Protein AF-A0A950L9K7-F1 (afdb_monomer_lite)

Sequence (242 aa):
MPHQLDWADLKYASELLKIDSVCTSFHLPIMIFDIIRQQVEILRRPLAAVVLSTVPRRYSPSLLLLHWHGFGAEERHRPPSAIGVARSVAPLPSSALQLNRRWGTLEEIDHEMLEAAWQLGAWDLVREEHRACSVIGASAQDALACRQAFGDNPFAPDDEGHLVAEAPERGELRDAAARVGYVRWAFRPVAASLWQEAGMDDSLLPDGRRLPPCPVAPRSTVGTQVSCSRYQLGRIDRVVLL

Radius of gyration: 19.95 Å; chains: 1; bounding box: 55×60×49 Å

Secondary structure (DSSP, 8-state):
-------HHHHHHHHTT-------S--PPPPHHHHHHHHHHHH---EEEEEEEE-SSTT--EEEEEEE-SEEE--TT--S--TTPPP-EEEPPEEEEEE----SSHHHHHHHHHHHHHHTT-SEEEEEEE--SSSTT--HHHHHHHHHHTT--SS-TT--TTEEEE-TTHHHHHHHHHHH-EEEEEE--STTBSGGGS---TT--TTS--PSSPSSPPPPP--SS-EEEEEE-----S----

pLDDT: mean 79.02, std 19.96, range [27.5, 97.94]

Structure (mmCIF, N/CA/C/O backbone):
data_AF-A0A950L9K7-F1
#
_entry.id   AF-A0A950L9K7-F1
#
loop_
_atom_site.group_PDB
_atom_site.id
_atom_site.type_symbol
_atom_site.label_atom_id
_atom_site.label_alt_id
_atom_site.label_comp_id
_atom_site.label_asym_id
_atom_site.label_entity_id
_atom_site.label_seq_id
_atom_site.pdbx_PDB_ins_code
_atom_site.Cartn_x
_atom_site.Cartn_y
_atom_site.Cartn_z
_atom_site.occupancy
_atom_site.B_iso_or_equiv
_atom_site.aut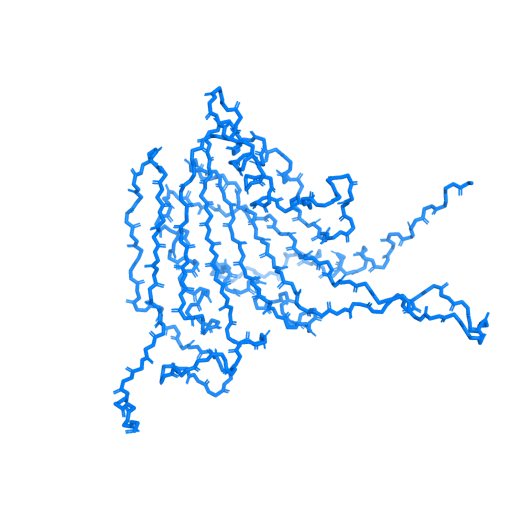h_seq_id
_atom_site.auth_comp_id
_atom_site.auth_asym_id
_atom_site.auth_atom_id
_atom_site.pdbx_PDB_model_num
ATOM 1 N N . MET A 1 1 ? 19.078 32.435 13.101 1.00 27.50 1 MET A N 1
ATOM 2 C CA . MET A 1 1 ? 17.864 32.985 12.462 1.00 27.50 1 MET A CA 1
ATOM 3 C C . MET A 1 1 ? 17.288 31.902 11.568 1.00 27.50 1 MET A C 1
ATOM 5 O O . MET A 1 1 ? 18.047 31.423 10.733 1.00 27.50 1 MET A O 1
ATOM 9 N N . PRO A 1 2 ? 16.042 31.444 11.762 1.00 34.06 2 PRO A N 1
ATOM 10 C CA . PRO A 1 2 ? 15.467 30.427 10.898 1.00 34.06 2 PRO A CA 1
ATOM 11 C C . PRO A 1 2 ? 14.884 31.131 9.670 1.00 34.06 2 PRO A C 1
ATOM 13 O O . PRO A 1 2 ? 13.918 31.879 9.786 1.00 34.06 2 PRO A O 1
ATOM 16 N N . HIS A 1 3 ? 15.510 30.951 8.509 1.00 30.64 3 HIS A N 1
ATOM 17 C CA . HIS A 1 3 ? 14.957 31.430 7.248 1.00 30.64 3 HIS A CA 1
ATOM 18 C C . HIS A 1 3 ? 14.236 30.284 6.542 1.00 30.64 3 HIS A C 1
ATOM 20 O O . HIS A 1 3 ? 14.834 29.276 6.179 1.00 30.64 3 HIS A O 1
ATOM 26 N N . GLN A 1 4 ? 12.923 30.490 6.436 1.00 35.44 4 GLN A N 1
ATOM 27 C CA . GLN A 1 4 ? 11.941 29.837 5.579 1.00 35.44 4 GLN A CA 1
ATOM 28 C C . GLN A 1 4 ? 12.522 29.297 4.267 1.00 35.44 4 GLN A C 1
ATOM 30 O O . GLN A 1 4 ? 13.074 30.050 3.466 1.00 35.44 4 GLN A O 1
ATOM 35 N N . LEU A 1 5 ? 12.292 28.004 4.034 1.00 36.94 5 LEU A N 1
ATOM 36 C CA . LEU A 1 5 ? 12.199 27.423 2.697 1.00 36.94 5 LEU A CA 1
ATOM 37 C C . LEU A 1 5 ? 11.162 28.219 1.892 1.00 36.94 5 LEU A C 1
ATOM 39 O O . LEU A 1 5 ? 10.061 28.465 2.389 1.00 36.94 5 LEU A O 1
ATOM 43 N N . ASP A 1 6 ? 11.510 28.635 0.678 1.00 37.88 6 ASP A N 1
ATOM 44 C CA . ASP A 1 6 ? 10.560 29.255 -0.243 1.00 37.88 6 ASP A CA 1
ATOM 45 C C . ASP A 1 6 ? 9.693 28.164 -0.892 1.00 37.88 6 ASP A C 1
ATOM 47 O O . ASP A 1 6 ? 10.159 27.319 -1.657 1.00 37.88 6 ASP A O 1
ATOM 51 N N . TRP A 1 7 ? 8.415 28.174 -0.518 1.00 39.53 7 TRP A N 1
ATOM 52 C CA . TRP A 1 7 ? 7.362 27.233 -0.896 1.00 39.53 7 TRP A CA 1
ATOM 53 C C . TRP A 1 7 ? 6.789 27.477 -2.309 1.00 39.53 7 TRP A C 1
ATOM 55 O O . TRP A 1 7 ? 5.852 26.783 -2.711 1.00 39.53 7 TRP A O 1
ATOM 65 N N . ALA A 1 8 ? 7.287 28.470 -3.056 1.00 36.22 8 ALA A N 1
ATOM 66 C CA . ALA A 1 8 ? 6.677 28.930 -4.307 1.00 36.22 8 ALA A CA 1
ATOM 67 C C . ALA A 1 8 ? 6.781 27.934 -5.483 1.00 36.22 8 ALA A C 1
ATOM 69 O O . ALA A 1 8 ? 5.821 27.794 -6.239 1.00 36.22 8 ALA A O 1
ATOM 70 N N . ASP A 1 9 ? 7.870 27.168 -5.603 1.00 38.81 9 ASP A N 1
ATOM 71 C CA . ASP A 1 9 ? 8.068 26.270 -6.758 1.00 38.81 9 ASP A CA 1
ATOM 72 C C . ASP A 1 9 ? 7.329 24.924 -6.632 1.00 38.81 9 ASP A C 1
ATOM 74 O O . ASP A 1 9 ? 6.895 24.349 -7.632 1.00 38.81 9 ASP A O 1
ATOM 78 N N . LEU A 1 10 ? 7.102 24.435 -5.406 1.00 42.19 10 LEU A N 1
ATOM 79 C CA . LEU A 1 10 ? 6.212 23.288 -5.157 1.00 42.19 10 LEU A CA 1
ATOM 80 C C . LEU A 1 10 ? 4.735 23.702 -5.192 1.00 42.19 10 LEU A C 1
ATOM 82 O O . LEU A 1 10 ? 3.890 22.914 -5.617 1.00 42.19 10 LEU A O 1
ATOM 86 N N . LYS A 1 11 ? 4.426 24.962 -4.852 1.00 37.38 11 LYS A N 1
ATOM 87 C CA . LYS A 1 11 ? 3.118 25.557 -5.154 1.00 37.38 11 LYS A CA 1
ATOM 88 C C . LYS A 1 11 ? 2.858 25.647 -6.656 1.00 37.38 11 LYS A C 1
ATOM 90 O O . LYS A 1 11 ? 1.728 25.413 -7.047 1.00 37.38 11 LYS A O 1
ATOM 95 N N . TYR A 1 12 ? 3.866 25.882 -7.497 1.00 34.50 12 TYR A N 1
ATOM 96 C CA . TYR A 1 12 ? 3.690 25.910 -8.957 1.00 34.50 12 TYR A CA 1
ATOM 97 C C . TYR A 1 12 ? 3.363 24.531 -9.560 1.00 34.50 12 TYR A C 1
ATOM 99 O O . TYR A 1 12 ? 2.547 24.432 -10.476 1.00 34.50 12 TYR A O 1
ATOM 107 N N . ALA A 1 13 ? 3.927 23.449 -9.011 1.00 38.81 13 ALA A N 1
ATOM 108 C CA . ALA A 1 13 ? 3.516 22.086 -9.364 1.00 38.81 13 ALA A CA 1
ATOM 109 C C . ALA A 1 13 ? 2.098 21.758 -8.845 1.00 38.81 13 ALA A C 1
ATOM 111 O O . ALA A 1 13 ? 1.324 21.099 -9.536 1.00 38.81 13 ALA A O 1
ATOM 112 N N . SER A 1 14 ? 1.734 22.290 -7.673 1.00 36.66 14 SER A N 1
ATOM 113 C CA . SER A 1 14 ? 0.387 22.208 -7.088 1.00 36.66 14 SER A CA 1
ATOM 114 C C . SER A 1 14 ? -0.661 23.078 -7.812 1.00 36.66 14 SER A C 1
ATOM 116 O O . SER A 1 14 ? -1.837 22.718 -7.826 1.00 36.66 14 SER A O 1
ATOM 118 N N . GLU A 1 15 ? -0.279 24.197 -8.432 1.00 32.31 15 GLU A N 1
ATOM 119 C CA . GLU A 1 15 ? -1.184 25.068 -9.197 1.00 32.31 15 GLU A CA 1
ATOM 120 C C . GLU A 1 15 ? -1.498 24.503 -10.585 1.00 32.31 15 GLU A C 1
ATOM 122 O O . GLU A 1 15 ? -2.615 24.674 -11.070 1.00 32.31 15 GLU A O 1
ATOM 127 N N . LEU A 1 16 ? -0.593 23.721 -11.181 1.00 37.22 16 LEU A N 1
ATOM 128 C CA . LEU A 1 16 ? -0.896 22.937 -12.387 1.00 37.22 16 LEU A CA 1
ATOM 129 C C . LEU A 1 16 ? -1.838 21.748 -12.115 1.00 37.22 16 LEU A C 1
ATOM 131 O O . LEU A 1 16 ? -2.437 21.219 -13.050 1.00 37.22 16 LEU A O 1
ATOM 135 N N . LEU A 1 17 ? -2.023 21.372 -10.845 1.00 43.41 17 LEU A N 1
ATOM 136 C CA . LEU A 1 17 ? -3.007 20.384 -10.386 1.00 43.41 17 LEU A CA 1
ATOM 137 C C . LEU A 1 17 ? -4.357 21.016 -9.980 1.00 43.41 17 LEU A C 1
ATOM 139 O O . LEU A 1 17 ? -5.287 20.291 -9.642 1.00 43.41 17 LEU A O 1
ATOM 143 N N . LYS A 1 18 ? -4.497 22.352 -10.057 1.00 33.78 18 LYS A N 1
ATOM 144 C CA . LYS A 1 18 ? -5.741 23.107 -9.782 1.00 33.78 18 LYS A CA 1
ATOM 145 C C . LYS A 1 18 ? -6.561 23.459 -11.030 1.00 33.78 18 LYS A C 1
ATOM 147 O O . LYS A 1 18 ? -7.414 24.346 -10.975 1.00 33.78 18 LYS A O 1
ATOM 152 N N . ILE A 1 19 ? -6.348 22.781 -12.157 1.00 36.75 19 ILE A N 1
ATOM 153 C CA . ILE A 1 19 ? -7.261 22.904 -13.303 1.00 36.75 19 ILE A CA 1
ATOM 154 C C . ILE A 1 19 ? -8.455 21.978 -13.063 1.00 36.75 19 ILE A C 1
ATOM 156 O O . ILE A 1 19 ? -8.533 20.861 -13.570 1.00 36.75 19 ILE A O 1
ATOM 160 N N . ASP A 1 20 ? -9.382 22.472 -12.251 1.00 41.03 20 ASP A N 1
ATOM 161 C CA . ASP A 1 20 ? -10.737 21.955 -12.158 1.00 41.03 20 ASP A CA 1
ATOM 162 C C . ASP A 1 20 ? -11.537 22.313 -13.423 1.00 41.03 20 ASP A C 1
ATOM 164 O O . ASP A 1 20 ? -11.501 23.433 -13.931 1.00 41.03 20 ASP A O 1
ATOM 168 N N . SER A 1 21 ? -12.389 21.371 -13.826 1.00 41.03 21 S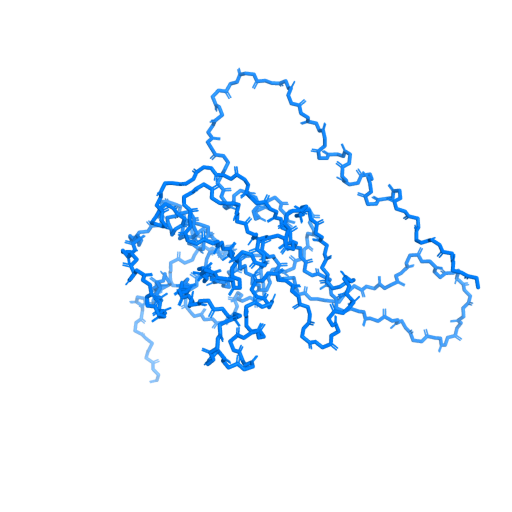ER A N 1
ATOM 169 C CA . SER A 1 21 ? -13.772 21.681 -14.195 1.00 41.03 21 SER A CA 1
ATOM 170 C C . SER A 1 21 ? -14.024 22.549 -15.441 1.00 41.03 21 SER A C 1
ATOM 172 O O . SER A 1 21 ? -14.659 23.593 -15.335 1.00 41.03 21 SER A O 1
ATOM 174 N N . VAL A 1 22 ? -13.728 22.038 -16.642 1.00 36.41 22 VAL A N 1
ATOM 175 C CA . VAL A 1 22 ? -14.627 22.199 -17.809 1.00 36.41 22 VAL A CA 1
ATOM 176 C C . VAL A 1 22 ? -14.478 20.985 -18.731 1.00 36.41 22 VAL A C 1
ATOM 178 O O . VAL A 1 22 ? -13.579 20.948 -19.560 1.00 36.41 22 VAL A O 1
ATOM 181 N N . CYS A 1 23 ? -15.339 19.978 -18.568 1.00 28.23 23 CYS A N 1
ATOM 182 C CA . CYS A 1 23 ? -15.902 19.170 -19.660 1.00 28.23 23 CYS A CA 1
ATOM 183 C C . CYS A 1 23 ? -16.802 18.083 -19.070 1.00 28.23 23 CYS A C 1
ATOM 185 O O . CYS A 1 23 ? -16.355 17.057 -18.559 1.00 28.23 23 CYS A O 1
ATOM 187 N N . THR A 1 24 ? -18.105 18.324 -19.145 1.00 40.97 24 THR A N 1
ATOM 188 C CA . THR A 1 24 ? -19.148 17.340 -18.880 1.00 40.97 24 THR A CA 1
ATOM 189 C C . THR A 1 24 ? -19.087 16.277 -19.978 1.00 40.97 24 THR A C 1
ATOM 191 O O . THR A 1 24 ? -19.632 16.446 -21.064 1.00 40.97 24 THR A O 1
ATOM 194 N N . SER A 1 25 ? -18.368 15.188 -19.735 1.00 34.94 25 SER A N 1
ATOM 195 C CA . SER A 1 25 ? -18.414 13.977 -20.556 1.00 34.94 25 SER A CA 1
ATOM 196 C C . SER A 1 25 ? -18.035 12.800 -19.672 1.00 34.94 25 SER A C 1
ATOM 198 O O . SER A 1 25 ? -16.921 12.762 -19.167 1.00 34.94 25 SER A O 1
ATOM 200 N N . PHE A 1 26 ? -19.011 11.919 -19.421 1.00 37.69 26 PHE A N 1
ATOM 201 C CA . PHE A 1 26 ? -18.888 10.585 -18.816 1.00 37.69 26 PHE A CA 1
ATOM 202 C C . PHE A 1 26 ? -17.586 10.350 -18.033 1.00 37.69 26 PHE A C 1
ATOM 204 O O . PHE A 1 26 ? -16.640 9.752 -18.541 1.00 37.69 26 PHE A O 1
ATOM 211 N N . HIS A 1 27 ? -17.538 10.841 -16.791 1.00 41.97 27 HIS A N 1
ATOM 212 C CA . HIS A 1 27 ? -16.401 10.629 -15.900 1.00 41.97 27 HIS A CA 1
ATOM 213 C C . HIS A 1 27 ? -16.396 9.154 -15.482 1.00 41.97 27 HIS A C 1
ATOM 215 O O . HIS A 1 27 ? -17.104 8.752 -14.556 1.00 41.97 27 HIS A O 1
ATOM 221 N N . LEU A 1 28 ? -15.647 8.324 -16.209 1.00 50.91 28 LEU A N 1
ATOM 222 C CA . LEU A 1 28 ? -15.246 7.024 -15.690 1.00 50.91 28 LEU A CA 1
ATOM 223 C C . LEU A 1 28 ? -14.533 7.271 -14.349 1.00 50.91 28 LEU A C 1
ATOM 225 O O . LEU A 1 28 ? -13.757 8.226 -14.247 1.00 50.91 28 LEU A O 1
ATOM 229 N N . PRO A 1 29 ? -14.814 6.479 -13.304 1.00 64.38 29 PRO A N 1
ATOM 230 C CA . PRO A 1 29 ? -14.132 6.640 -12.029 1.00 64.38 29 PRO A CA 1
ATOM 231 C C . PRO A 1 29 ? -12.622 6.466 -12.242 1.00 64.38 29 PRO A C 1
ATOM 233 O O . PRO A 1 29 ? -12.189 5.419 -12.715 1.00 64.38 29 PRO A O 1
ATOM 236 N N . ILE A 1 30 ? -11.832 7.494 -11.907 1.00 74.00 30 ILE A N 1
ATOM 237 C CA . ILE A 1 30 ? -10.362 7.446 -11.962 1.00 74.00 30 ILE A CA 1
ATOM 238 C C . ILE A 1 30 ? -9.895 6.283 -11.085 1.00 74.00 30 ILE A C 1
ATOM 240 O O . ILE A 1 30 ? -10.199 6.263 -9.891 1.00 74.00 30 ILE A O 1
ATOM 244 N N . MET A 1 31 ? -9.182 5.316 -11.664 1.00 87.56 31 MET A N 1
ATOM 245 C CA . MET A 1 31 ? -8.701 4.131 -10.952 1.00 87.56 31 MET A CA 1
ATOM 246 C C . MET A 1 31 ? -7.410 4.445 -10.187 1.00 87.56 31 MET A C 1
ATOM 248 O O . MET A 1 31 ? -6.650 5.337 -10.564 1.00 87.56 31 MET A O 1
ATOM 252 N N . ILE A 1 32 ? -7.097 3.674 -9.137 1.00 94.38 32 ILE A N 1
ATOM 253 C CA . ILE A 1 32 ? -5.815 3.802 -8.411 1.00 94.38 32 ILE A CA 1
ATOM 254 C C . ILE A 1 32 ? -4.620 3.659 -9.368 1.00 94.38 32 ILE A C 1
ATOM 256 O O . ILE A 1 32 ? -3.639 4.391 -9.246 1.00 94.38 32 ILE A O 1
ATOM 260 N N . PHE A 1 33 ? -4.725 2.767 -10.356 1.00 95.12 33 PHE A N 1
ATOM 261 C CA . PHE A 1 33 ? -3.728 2.616 -11.414 1.00 95.12 33 PHE A CA 1
ATOM 262 C C . PHE A 1 33 ? -3.419 3.937 -12.135 1.00 95.12 33 PHE A C 1
ATOM 264 O O . PHE A 1 33 ? -2.248 4.270 -12.317 1.00 95.12 33 PHE A O 1
ATOM 271 N N . ASP A 1 34 ? -4.446 4.707 -12.505 1.00 94.00 34 ASP A N 1
ATOM 272 C CA . ASP A 1 34 ? -4.279 5.962 -13.244 1.00 94.00 34 ASP A CA 1
ATOM 273 C C . ASP A 1 34 ? -3.535 7.007 -12.412 1.00 94.00 34 ASP A C 1
ATOM 275 O O . ASP A 1 34 ? -2.640 7.680 -12.924 1.00 94.00 34 ASP A O 1
ATOM 279 N N . ILE A 1 35 ? -3.849 7.082 -11.115 1.00 94.06 35 ILE A N 1
ATOM 280 C CA . ILE A 1 35 ? -3.176 7.972 -10.161 1.00 94.06 35 ILE A CA 1
ATOM 281 C C . ILE A 1 35 ? -1.691 7.610 -10.066 1.00 94.06 35 ILE A C 1
ATOM 283 O O . ILE A 1 35 ? -0.829 8.480 -10.197 1.00 94.06 35 ILE A O 1
ATOM 287 N N . ILE A 1 36 ? -1.373 6.323 -9.889 1.00 95.06 36 ILE A N 1
ATOM 288 C CA . ILE A 1 36 ? 0.020 5.861 -9.815 1.00 95.06 36 ILE A CA 1
ATOM 289 C C . ILE A 1 36 ? 0.750 6.166 -11.128 1.00 95.06 36 ILE A C 1
ATOM 291 O O . ILE A 1 36 ? 1.856 6.707 -11.106 1.00 95.06 36 ILE A O 1
ATOM 295 N N . ARG A 1 37 ? 0.129 5.861 -12.275 1.00 93.31 37 ARG A N 1
ATOM 296 C CA . ARG A 1 37 ? 0.706 6.110 -13.602 1.00 93.31 37 ARG A CA 1
ATOM 297 C C . ARG A 1 37 ? 1.027 7.589 -13.800 1.00 93.31 37 ARG A C 1
ATOM 299 O O . ARG A 1 37 ? 2.127 7.912 -14.243 1.00 93.31 37 ARG A O 1
ATOM 306 N N . GLN A 1 38 ? 0.107 8.475 -13.427 1.00 92.56 38 GLN A N 1
ATOM 307 C CA . GLN A 1 38 ? 0.306 9.918 -13.520 1.00 92.56 38 GLN A CA 1
ATOM 308 C C . GLN A 1 38 ? 1.496 10.382 -12.666 1.00 92.56 38 GLN A C 1
ATOM 310 O O . GLN A 1 38 ? 2.342 11.132 -13.150 1.00 92.56 38 GLN A O 1
ATOM 315 N N . GLN A 1 39 ? 1.616 9.898 -11.426 1.00 91.19 39 GLN A N 1
ATOM 316 C CA . GLN A 1 39 ? 2.746 10.237 -10.551 1.00 91.19 39 GLN A CA 1
ATOM 317 C C . GLN A 1 39 ? 4.086 9.751 -11.119 1.00 91.19 39 GLN A C 1
ATOM 319 O O . GLN A 1 39 ? 5.070 10.493 -11.110 1.00 91.19 39 GLN A O 1
ATOM 324 N N . VAL A 1 40 ? 4.121 8.535 -11.673 1.00 90.25 40 VAL A N 1
ATOM 325 C CA . VAL A 1 40 ? 5.305 7.984 -12.352 1.00 90.25 40 VAL A CA 1
ATOM 326 C C . VAL A 1 40 ? 5.710 8.851 -13.551 1.00 90.25 40 VAL A C 1
ATOM 328 O O . VAL A 1 40 ? 6.896 9.138 -13.730 1.00 90.25 40 VAL A O 1
ATOM 331 N N . GLU A 1 41 ? 4.745 9.302 -14.354 1.00 90.00 41 GLU A N 1
ATOM 332 C CA . GLU A 1 41 ? 4.985 10.151 -15.530 1.00 90.00 41 GLU A CA 1
ATOM 333 C C . GLU A 1 41 ? 5.504 11.548 -15.166 1.00 90.00 41 GLU A C 1
ATOM 335 O O . GLU A 1 41 ? 6.382 12.076 -15.859 1.00 90.00 41 GLU A O 1
ATOM 340 N N . ILE A 1 42 ? 4.999 12.121 -14.069 1.00 87.12 42 ILE A N 1
ATOM 341 C CA . ILE A 1 42 ? 5.413 13.432 -13.553 1.00 87.12 42 ILE A CA 1
ATOM 342 C C . ILE A 1 42 ? 6.821 13.358 -12.958 1.00 87.12 42 ILE A C 1
ATOM 344 O O . ILE A 1 42 ? 7.696 14.142 -13.331 1.00 87.12 42 ILE A O 1
ATOM 348 N N . LEU A 1 43 ? 7.063 12.418 -12.042 1.00 84.88 43 LEU A N 1
ATOM 349 C CA . LEU A 1 43 ? 8.311 12.375 -11.280 1.00 84.88 43 LEU A CA 1
ATOM 350 C C . LEU A 1 43 ? 9.461 11.759 -12.076 1.00 84.88 43 LEU A C 1
ATOM 352 O O . LEU A 1 43 ? 10.619 12.125 -11.860 1.00 84.88 43 LEU A O 1
ATOM 356 N N . ARG A 1 44 ? 9.161 10.857 -13.022 1.00 85.50 44 ARG A N 1
ATOM 357 C CA . ARG A 1 44 ? 10.159 10.151 -13.844 1.00 85.50 44 ARG A CA 1
ATOM 358 C C . ARG A 1 44 ? 11.266 9.549 -12.977 1.00 85.50 44 ARG A C 1
ATOM 360 O O . ARG A 1 44 ? 12.462 9.745 -13.224 1.00 85.50 44 ARG A O 1
ATOM 367 N N . ARG A 1 45 ? 10.860 8.878 -11.900 1.00 85.88 45 ARG A N 1
ATOM 368 C CA . ARG A 1 45 ? 11.739 8.154 -10.979 1.00 85.88 45 ARG A CA 1
ATOM 369 C C . ARG A 1 45 ? 11.297 6.698 -10.886 1.00 85.88 45 ARG A C 1
ATOM 371 O O . ARG A 1 45 ? 10.095 6.449 -10.957 1.00 85.88 45 ARG A O 1
ATOM 378 N N . PRO A 1 46 ? 12.237 5.749 -10.722 1.00 88.44 46 PRO A N 1
ATOM 379 C CA . PRO A 1 46 ? 11.879 4.355 -10.521 1.00 88.44 46 PRO A CA 1
ATOM 380 C C . PRO A 1 46 ? 11.039 4.192 -9.255 1.00 88.44 46 PRO A C 1
ATOM 382 O O . PRO A 1 46 ? 11.426 4.646 -8.175 1.00 88.44 46 PRO A O 1
ATOM 385 N N . LEU A 1 47 ? 9.895 3.533 -9.386 1.00 91.19 47 LEU A N 1
ATOM 386 C CA . LEU A 1 47 ? 9.013 3.219 -8.273 1.00 91.19 47 LEU A CA 1
ATOM 387 C C . LEU A 1 47 ? 9.497 1.923 -7.608 1.00 91.19 47 LEU A C 1
ATOM 389 O O . LEU A 1 47 ? 9.596 0.882 -8.252 1.00 91.19 47 LEU A O 1
ATOM 393 N N . ALA A 1 48 ? 9.840 1.984 -6.326 1.00 91.81 48 ALA A N 1
ATOM 394 C CA . ALA A 1 48 ? 10.339 0.850 -5.553 1.00 91.81 48 ALA A CA 1
ATOM 395 C C . ALA A 1 48 ? 9.197 0.012 -4.966 1.00 91.81 48 ALA A C 1
ATOM 397 O O . ALA A 1 48 ? 9.268 -1.216 -4.967 1.00 91.81 48 ALA A O 1
ATOM 398 N N . ALA A 1 49 ? 8.153 0.666 -4.458 1.00 94.25 49 ALA A N 1
ATOM 399 C CA . ALA A 1 49 ? 6.984 0.006 -3.892 1.00 94.25 49 ALA A CA 1
ATOM 400 C C . ALA A 1 49 ? 5.768 0.936 -3.887 1.00 94.25 49 ALA A C 1
ATOM 402 O O . ALA A 1 49 ? 5.901 2.161 -3.841 1.00 94.25 49 ALA A O 1
ATOM 403 N N . VAL A 1 50 ? 4.589 0.324 -3.884 1.00 96.94 50 VAL A N 1
ATOM 404 C CA . VAL A 1 50 ? 3.303 0.993 -3.692 1.00 96.94 50 VAL A CA 1
ATOM 405 C C . VAL A 1 50 ? 2.659 0.414 -2.448 1.00 96.94 50 VAL A C 1
ATOM 407 O O . VAL A 1 50 ? 2.587 -0.808 -2.303 1.00 96.94 50 VAL A O 1
ATOM 410 N N . VAL A 1 51 ? 2.186 1.289 -1.567 1.00 97.75 51 VAL A N 1
ATOM 411 C CA . VAL A 1 51 ? 1.452 0.907 -0.364 1.00 97.75 51 VAL A CA 1
ATOM 412 C C . VAL A 1 51 ? 0.162 1.710 -0.294 1.00 97.75 51 VAL A C 1
ATOM 414 O O . VAL A 1 51 ? 0.174 2.918 -0.491 1.00 97.75 51 VAL A O 1
ATOM 417 N N . LEU A 1 52 ? -0.952 1.053 0.002 1.00 97.88 52 LEU A N 1
ATOM 418 C CA . LEU A 1 52 ? -2.216 1.704 0.322 1.00 97.88 52 LEU A CA 1
ATOM 419 C C . LEU A 1 52 ? -2.616 1.307 1.740 1.00 97.88 52 LEU A C 1
ATOM 421 O O . LEU A 1 52 ? -2.639 0.119 2.050 1.00 97.88 52 LEU A O 1
ATOM 425 N N . SER A 1 53 ? -2.962 2.278 2.576 1.00 97.38 53 SER A N 1
ATOM 426 C CA . SER A 1 53 ? -3.422 2.034 3.945 1.00 97.38 53 SER A CA 1
ATOM 427 C C . SER A 1 53 ? -4.763 2.710 4.190 1.00 97.38 53 SER A C 1
ATOM 429 O O . SER A 1 53 ? -4.961 3.865 3.821 1.00 97.38 53 SER A O 1
ATOM 431 N N . THR A 1 54 ? -5.687 2.019 4.851 1.00 95.69 54 THR A N 1
ATOM 432 C CA . THR A 1 54 ? -6.962 2.607 5.281 1.00 95.69 54 THR A CA 1
ATOM 433 C C . THR A 1 54 ? -7.428 2.021 6.607 1.00 95.69 54 THR A C 1
ATOM 435 O O . THR A 1 54 ? -6.937 0.995 7.081 1.00 95.69 54 THR A O 1
ATOM 438 N N . VAL A 1 55 ? -8.409 2.679 7.208 1.00 94.44 55 VAL A N 1
ATOM 439 C CA . VAL A 1 55 ? -9.152 2.173 8.358 1.00 94.44 55 VAL A CA 1
ATOM 440 C C . VAL A 1 55 ? -10.307 1.303 7.840 1.00 94.44 55 VAL A C 1
ATOM 442 O O . VAL A 1 55 ? -10.985 1.732 6.907 1.00 94.44 55 VAL A O 1
ATOM 445 N N . PRO A 1 56 ? -10.610 0.125 8.430 1.00 91.12 56 PRO A N 1
ATOM 446 C CA . PRO A 1 56 ? -11.678 -0.777 7.974 1.00 91.12 56 PRO A CA 1
ATOM 447 C C . PRO A 1 56 ? -13.086 -0.258 8.332 1.00 91.12 56 PRO A C 1
ATOM 449 O O . PRO A 1 56 ? -13.886 -0.919 8.992 1.00 91.12 56 PRO A O 1
ATOM 452 N N . ARG A 1 57 ? -13.397 0.973 7.924 1.00 89.88 57 ARG A N 1
ATOM 453 C CA . ARG A 1 57 ? -14.682 1.651 8.093 1.00 89.88 57 ARG A CA 1
ATOM 454 C C . ARG A 1 57 ? -15.104 2.208 6.743 1.00 89.88 57 ARG A C 1
ATOM 456 O O . ARG A 1 57 ? -14.360 2.989 6.163 1.00 89.88 57 ARG A O 1
ATOM 463 N N . ARG A 1 58 ? -16.297 1.836 6.275 1.00 89.44 58 ARG A N 1
ATOM 464 C CA . ARG A 1 58 ? -16.840 2.271 4.975 1.00 89.44 58 ARG A CA 1
ATOM 465 C C . ARG A 1 58 ? -16.631 3.763 4.738 1.00 89.44 58 ARG A C 1
ATOM 467 O O . ARG A 1 58 ? -16.867 4.558 5.648 1.00 89.44 58 ARG A O 1
ATOM 474 N N . TYR A 1 59 ? -16.248 4.112 3.512 1.00 88.31 59 TYR A N 1
ATOM 475 C CA . TYR A 1 59 ? -16.002 5.490 3.080 1.00 88.31 59 TYR A CA 1
ATOM 476 C C . TYR A 1 59 ? -14.881 6.227 3.829 1.00 88.31 59 TYR A C 1
ATOM 478 O O . TYR A 1 59 ? -14.805 7.451 3.734 1.00 88.31 59 TYR A O 1
ATOM 486 N N . SER A 1 60 ? -14.014 5.523 4.563 1.00 90.94 60 SER A N 1
ATOM 487 C CA . SER A 1 60 ? -12.841 6.168 5.159 1.00 90.94 60 SER A CA 1
ATOM 488 C C . SER A 1 60 ? -11.822 6.518 4.073 1.00 90.94 60 SER A C 1
ATOM 490 O O . SER A 1 60 ? -11.648 5.738 3.129 1.00 90.94 60 SER A O 1
ATOM 492 N N . PRO A 1 61 ? -11.110 7.649 4.192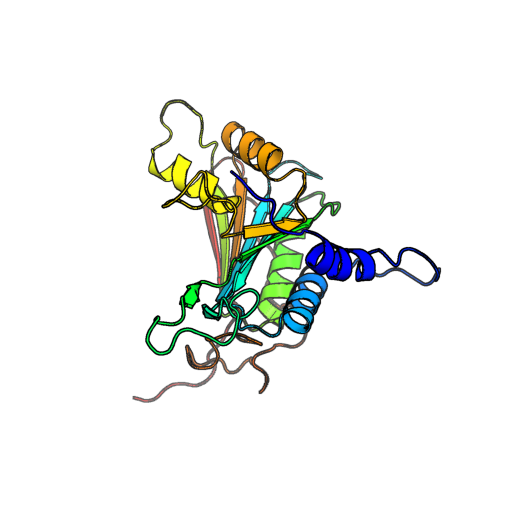 1.00 93.50 61 PRO A N 1
ATOM 493 C CA . PRO A 1 61 ? -10.010 7.958 3.294 1.00 93.50 61 PRO A CA 1
ATOM 494 C C . PRO A 1 61 ? -8.962 6.841 3.279 1.00 93.50 61 PRO A C 1
ATOM 496 O O . PRO A 1 61 ? -8.760 6.124 4.264 1.00 93.50 61 PRO A O 1
ATOM 499 N N . SER A 1 62 ? -8.283 6.689 2.149 1.00 95.00 62 SER A N 1
ATOM 500 C CA . SER A 1 62 ? -7.114 5.814 2.039 1.00 95.00 62 SER A CA 1
ATOM 501 C C . SER A 1 62 ? -5.866 6.650 1.799 1.00 95.00 62 SER A C 1
ATOM 503 O O . SER A 1 62 ? -5.925 7.665 1.112 1.00 95.00 62 SER A O 1
ATOM 505 N N . LEU A 1 63 ? -4.735 6.228 2.347 1.00 96.62 63 LEU A N 1
ATOM 506 C CA . LEU A 1 63 ? -3.441 6.850 2.112 1.00 96.62 63 LEU A CA 1
ATOM 507 C C . LEU A 1 63 ? -2.646 5.993 1.128 1.00 96.62 63 LEU A C 1
ATOM 509 O O . LEU A 1 63 ? -2.298 4.858 1.448 1.00 96.62 63 LEU A O 1
ATOM 513 N N . LEU A 1 64 ? -2.359 6.540 -0.050 1.00 97.56 64 LEU A N 1
ATOM 514 C CA . LEU A 1 64 ? -1.482 5.940 -1.048 1.00 97.56 64 LEU A CA 1
ATOM 515 C C . LEU A 1 64 ? -0.061 6.471 -0.849 1.00 97.56 64 LEU A C 1
ATOM 517 O O . LEU A 1 64 ? 0.186 7.667 -0.988 1.00 97.56 64 LEU A O 1
ATOM 521 N N . LEU A 1 65 ? 0.866 5.574 -0.544 1.00 96.19 65 LEU A N 1
ATOM 522 C CA . LEU A 1 65 ? 2.293 5.832 -0.434 1.00 96.19 65 LEU A CA 1
ATOM 523 C C . LEU A 1 65 ? 3.014 5.263 -1.658 1.00 96.19 65 LEU A C 1
ATOM 525 O O . LEU A 1 65 ? 2.897 4.078 -1.979 1.00 96.19 65 LEU A O 1
ATOM 529 N N . LEU A 1 66 ? 3.788 6.115 -2.323 1.00 95.00 66 LEU A N 1
ATOM 530 C CA . LEU A 1 66 ? 4.663 5.756 -3.433 1.00 95.00 66 LEU A CA 1
ATOM 531 C C . LEU A 1 66 ? 6.107 5.877 -2.961 1.00 95.00 66 LEU A C 1
ATOM 533 O O . LEU A 1 66 ? 6.601 6.975 -2.694 1.00 95.00 66 LEU A O 1
ATOM 537 N N . HIS A 1 67 ? 6.777 4.737 -2.832 1.00 92.44 67 HIS A N 1
ATOM 538 C CA . HIS A 1 67 ? 8.174 4.686 -2.430 1.00 92.44 67 HIS A CA 1
ATOM 539 C C . HIS A 1 67 ? 9.051 4.746 -3.669 1.00 92.44 67 HIS A C 1
ATOM 541 O O . HIS A 1 67 ? 9.072 3.805 -4.460 1.00 92.44 67 HIS A O 1
ATOM 547 N N . TRP A 1 68 ? 9.787 5.836 -3.838 1.00 90.50 68 TRP A N 1
ATOM 548 C CA . TRP A 1 68 ? 10.687 6.025 -4.970 1.00 90.50 68 TRP A CA 1
ATOM 549 C C . TRP A 1 68 ? 12.071 5.472 -4.654 1.00 90.50 68 TRP A C 1
ATOM 551 O O . TRP A 1 68 ? 12.556 5.585 -3.531 1.00 90.50 68 TRP A O 1
ATOM 561 N N . HIS A 1 69 ? 12.727 4.895 -5.656 1.00 82.69 69 HIS A N 1
ATOM 562 C CA . HIS A 1 69 ? 14.143 4.583 -5.559 1.00 82.69 69 HIS A CA 1
ATOM 563 C C . HIS A 1 69 ? 14.986 5.693 -6.182 1.00 82.69 69 HIS A C 1
ATOM 565 O O . HIS A 1 69 ? 14.683 6.222 -7.253 1.00 82.69 69 HIS A O 1
ATOM 571 N N . GLY A 1 70 ? 16.118 5.961 -5.544 1.00 72.75 70 GLY A N 1
ATOM 572 C CA . GLY A 1 70 ? 17.167 6.826 -6.049 1.00 72.75 70 GLY A CA 1
ATOM 573 C C . GLY A 1 70 ? 17.533 7.892 -5.037 1.00 72.75 70 GLY A C 1
ATOM 574 O O . GLY A 1 70 ? 16.924 8.021 -3.975 1.00 72.75 70 GLY A O 1
ATOM 575 N N . PHE A 1 71 ? 18.540 8.670 -5.399 1.00 62.88 71 PHE A N 1
ATOM 576 C CA . PHE A 1 71 ? 18.982 9.789 -4.596 1.00 62.88 71 PHE A CA 1
ATOM 577 C C . PHE A 1 71 ? 18.723 11.091 -5.344 1.00 62.88 71 PHE A C 1
ATOM 579 O O . PHE A 1 71 ? 19.003 11.214 -6.539 1.00 62.88 71 PHE A O 1
ATOM 586 N N . GLY A 1 72 ? 18.164 12.061 -4.633 1.00 58.75 72 GLY A N 1
ATOM 587 C CA . GLY A 1 72 ? 18.103 13.436 -5.079 1.00 58.75 72 GLY A CA 1
ATOM 588 C C . GLY A 1 72 ? 19.465 14.089 -4.893 1.00 58.75 72 GLY A C 1
ATOM 589 O O . GLY A 1 72 ? 20.148 13.888 -3.889 1.00 58.75 72 GLY A O 1
ATOM 590 N N . ALA A 1 73 ? 19.862 14.898 -5.866 1.00 51.31 73 ALA A N 1
ATOM 591 C CA . ALA A 1 73 ? 20.915 15.864 -5.637 1.00 51.31 73 ALA A CA 1
ATOM 592 C C . ALA A 1 73 ? 20.311 17.129 -5.034 1.00 51.31 73 ALA A C 1
ATOM 594 O O . ALA A 1 73 ? 19.404 17.715 -5.633 1.00 51.31 73 ALA A O 1
ATOM 595 N N . GLU A 1 74 ? 20.842 17.588 -3.902 1.00 50.69 74 GLU A N 1
ATOM 596 C CA . GLU A 1 74 ? 20.611 18.950 -3.411 1.00 50.69 74 GLU A CA 1
ATOM 597 C C . GLU A 1 74 ? 21.318 19.965 -4.333 1.00 50.69 74 GLU A C 1
ATOM 599 O O . GLU A 1 74 ? 22.308 20.592 -3.969 1.00 50.69 74 GLU A O 1
ATOM 604 N N . GLU A 1 75 ? 20.873 20.099 -5.584 1.00 47.62 75 GLU A N 1
ATOM 605 C CA . GLU A 1 75 ? 21.551 20.955 -6.571 1.00 47.62 75 GLU A CA 1
ATOM 606 C C . GLU A 1 75 ? 21.113 22.427 -6.486 1.00 47.62 75 GLU A C 1
ATOM 608 O O . GLU A 1 75 ? 21.781 23.308 -7.012 1.00 47.62 75 GLU A O 1
ATOM 613 N N . ARG A 1 76 ? 19.976 22.746 -5.859 1.00 45.94 76 ARG A N 1
ATOM 614 C CA . ARG A 1 76 ? 19.251 23.974 -6.239 1.00 45.94 76 ARG A CA 1
ATOM 615 C C . ARG A 1 76 ? 19.508 25.246 -5.430 1.00 45.94 76 ARG A C 1
ATOM 617 O O . ARG A 1 76 ? 18.957 26.273 -5.796 1.00 45.94 76 ARG A O 1
ATOM 624 N N . HIS A 1 77 ? 20.369 25.235 -4.411 1.00 44.38 77 HIS A N 1
ATOM 625 C CA . HIS A 1 77 ? 20.637 26.453 -3.617 1.00 44.38 77 HIS A CA 1
ATOM 626 C C . HIS A 1 77 ? 22.116 26.744 -3.338 1.00 44.38 77 HIS A C 1
ATOM 628 O O . HIS A 1 77 ? 22.421 27.622 -2.531 1.00 44.38 77 HIS A O 1
ATOM 634 N N . ARG A 1 78 ? 23.060 26.050 -3.989 1.00 44.81 78 ARG A N 1
ATOM 635 C CA . ARG A 1 78 ? 24.484 26.341 -3.782 1.00 44.81 78 ARG A CA 1
ATOM 636 C C . ARG A 1 78 ? 24.992 27.297 -4.865 1.00 44.81 78 ARG A C 1
ATOM 638 O O . ARG A 1 78 ? 24.946 26.928 -6.037 1.00 44.81 78 ARG A O 1
ATOM 645 N N . PRO A 1 79 ? 25.496 28.498 -4.518 1.00 47.66 79 PRO A N 1
ATOM 646 C CA . PRO A 1 79 ? 26.222 29.308 -5.487 1.00 47.66 79 PRO A CA 1
ATOM 647 C C . PRO A 1 79 ? 27.415 28.504 -6.033 1.00 47.66 79 PRO A C 1
ATOM 649 O O . PRO A 1 79 ? 27.960 27.658 -5.313 1.00 47.66 79 PRO A O 1
ATOM 652 N N . PRO A 1 80 ? 27.832 28.735 -7.290 1.00 48.75 80 PRO A N 1
ATOM 653 C CA . PRO A 1 80 ? 28.925 28.011 -7.934 1.00 48.75 80 PRO A CA 1
ATOM 654 C C . PRO A 1 80 ? 30.283 28.446 -7.359 1.00 48.75 80 PRO A C 1
ATOM 656 O O . PRO A 1 80 ? 31.099 29.061 -8.037 1.00 48.75 80 PRO A O 1
ATOM 659 N N . SER A 1 81 ? 30.530 28.182 -6.078 1.00 55.81 81 SER A N 1
ATOM 660 C CA . SER A 1 81 ? 31.793 28.506 -5.420 1.00 55.81 81 SER A CA 1
ATOM 661 C C . SER A 1 81 ? 31.968 27.739 -4.107 1.00 55.81 81 SER A C 1
ATOM 663 O O . SER A 1 81 ? 31.806 28.268 -3.015 1.00 55.81 81 SER A O 1
ATOM 665 N N . ALA A 1 82 ? 32.358 26.471 -4.217 1.00 50.81 82 ALA A N 1
ATOM 666 C CA . ALA A 1 82 ? 33.283 25.843 -3.273 1.00 50.81 82 ALA A CA 1
ATOM 667 C C . ALA A 1 82 ? 33.836 24.569 -3.919 1.00 50.81 82 ALA A C 1
ATOM 669 O O . ALA A 1 82 ? 33.214 23.508 -3.871 1.00 50.81 82 ALA A O 1
ATOM 670 N N . ILE A 1 83 ? 35.003 24.680 -4.552 1.00 51.00 83 ILE A N 1
ATOM 671 C CA . ILE A 1 83 ? 35.787 23.511 -4.956 1.00 51.00 83 ILE A CA 1
ATOM 672 C C . ILE A 1 83 ? 36.073 22.710 -3.676 1.00 51.00 83 ILE A C 1
ATOM 674 O O . ILE A 1 83 ? 36.713 23.228 -2.765 1.00 51.00 83 ILE A O 1
ATOM 678 N N . GLY A 1 84 ? 35.570 21.474 -3.592 1.00 54.78 84 GLY A N 1
ATOM 679 C CA . GLY A 1 84 ? 35.921 20.524 -2.527 1.00 54.78 84 GLY A CA 1
ATOM 680 C C . GLY A 1 84 ? 34.837 20.163 -1.503 1.00 54.78 84 GLY A C 1
ATOM 681 O O . GLY A 1 84 ? 35.122 19.354 -0.625 1.00 54.78 84 GLY A O 1
ATOM 682 N N . VAL A 1 85 ? 33.604 20.680 -1.591 1.00 53.28 85 VAL A N 1
ATOM 683 C CA . VAL A 1 85 ? 32.502 20.198 -0.729 1.00 53.28 85 VAL A CA 1
ATOM 684 C C . VAL A 1 85 ? 31.756 19.072 -1.442 1.00 53.28 85 VAL A C 1
ATOM 686 O O . VAL A 1 85 ? 31.205 19.279 -2.522 1.00 53.28 85 VAL A O 1
ATOM 689 N N . ALA A 1 86 ? 31.754 17.877 -0.846 1.00 56.03 86 ALA A N 1
ATOM 690 C CA . ALA A 1 86 ? 31.030 16.725 -1.371 1.00 56.03 86 ALA A CA 1
ATOM 691 C C . ALA A 1 86 ? 29.543 17.064 -1.567 1.00 56.03 86 ALA A C 1
ATOM 693 O O . ALA A 1 86 ? 28.898 17.648 -0.695 1.00 56.03 86 ALA A O 1
ATOM 694 N N . ARG A 1 87 ? 29.008 16.699 -2.734 1.00 55.38 87 ARG A N 1
ATOM 695 C CA . ARG A 1 87 ? 27.585 16.812 -3.062 1.00 55.38 87 ARG A CA 1
ATOM 696 C C . ARG A 1 87 ? 26.793 16.006 -2.031 1.00 55.38 87 ARG A C 1
ATOM 698 O O . ARG A 1 87 ? 27.014 14.804 -1.907 1.00 55.38 87 ARG A O 1
ATOM 705 N N . SER A 1 88 ? 25.903 16.663 -1.293 1.00 57.19 88 SER A N 1
ATOM 706 C CA . SER A 1 88 ? 24.964 15.975 -0.407 1.00 57.19 88 SER A CA 1
ATOM 707 C C . SER A 1 88 ? 23.984 15.196 -1.283 1.00 57.19 88 SER A C 1
ATOM 709 O O . SER A 1 88 ? 23.272 15.762 -2.118 1.00 57.19 88 SER A O 1
ATOM 711 N N . VAL A 1 89 ? 24.054 13.874 -1.176 1.00 63.56 89 VAL A N 1
ATOM 712 C CA . VAL A 1 89 ? 23.210 12.921 -1.890 1.00 63.56 89 VAL A CA 1
ATOM 713 C C . VAL A 1 89 ? 22.194 12.428 -0.866 1.00 63.56 89 VAL A C 1
ATOM 715 O O . VAL A 1 89 ? 22.553 11.678 0.039 1.00 63.56 89 VAL A O 1
ATOM 718 N N . ALA A 1 90 ? 20.947 12.885 -0.977 1.00 67.12 90 ALA A N 1
ATOM 719 C CA . ALA A 1 90 ? 19.872 12.504 -0.063 1.00 67.12 90 ALA A CA 1
ATOM 720 C C . ALA A 1 90 ? 18.934 11.490 -0.740 1.00 67.12 90 ALA A C 1
ATOM 722 O O . ALA A 1 90 ? 18.717 11.587 -1.952 1.00 67.12 90 ALA A O 1
ATOM 723 N N . PRO A 1 91 ? 18.371 10.509 -0.013 1.00 72.56 91 PRO A N 1
ATOM 724 C CA . PRO A 1 91 ? 17.331 9.636 -0.553 1.00 72.56 91 PRO A CA 1
ATOM 725 C C . PRO A 1 91 ? 16.154 10.457 -1.087 1.00 72.56 91 PRO A C 1
ATOM 727 O O . PRO A 1 91 ? 15.811 11.494 -0.520 1.00 72.56 91 PRO A O 1
ATOM 730 N N . LEU A 1 92 ? 15.530 10.008 -2.177 1.00 78.94 92 LEU A N 1
ATOM 731 C CA . LEU A 1 92 ? 14.303 10.648 -2.646 1.00 78.94 92 LEU A CA 1
ATOM 732 C C . LEU A 1 92 ? 13.180 10.451 -1.615 1.00 78.94 92 LEU A C 1
ATOM 734 O O . LEU A 1 92 ? 12.963 9.317 -1.176 1.00 78.94 92 LEU A O 1
ATOM 738 N N . PRO A 1 93 ? 12.450 11.518 -1.243 1.00 80.81 93 PRO A N 1
ATOM 739 C CA . PRO A 1 93 ? 11.307 11.384 -0.356 1.00 80.81 93 PRO A CA 1
ATOM 740 C C . PRO A 1 93 ? 10.215 10.555 -1.031 1.00 80.81 93 PRO A C 1
ATOM 742 O O . PRO A 1 93 ? 10.033 10.632 -2.246 1.00 80.81 93 PRO A O 1
ATOM 745 N N . SER A 1 94 ? 9.478 9.775 -0.242 1.00 87.19 94 SER A N 1
ATOM 746 C CA . SER A 1 94 ? 8.273 9.087 -0.720 1.00 87.19 94 SER A CA 1
ATOM 747 C C . SER A 1 94 ? 7.165 10.107 -1.004 1.00 87.19 94 SER A C 1
ATOM 749 O O . SER A 1 94 ? 7.180 11.211 -0.461 1.00 87.19 94 SER A O 1
ATOM 751 N N . SER A 1 95 ? 6.184 9.747 -1.828 1.00 90.94 95 SER A N 1
ATOM 752 C CA . SER A 1 95 ? 4.977 10.565 -2.022 1.00 90.94 95 SER A CA 1
ATOM 753 C C . SER A 1 95 ? 3.806 9.964 -1.253 1.00 90.94 95 SER A C 1
ATOM 755 O O . SER A 1 95 ? 3.608 8.753 -1.305 1.00 90.94 95 SER A O 1
ATOM 757 N N . ALA A 1 96 ? 3.025 10.797 -0.568 1.00 93.62 96 ALA A N 1
ATOM 758 C CA . ALA A 1 96 ? 1.778 10.431 0.097 1.00 93.62 96 ALA A CA 1
ATOM 759 C C . ALA A 1 96 ? 0.600 11.176 -0.532 1.00 93.62 96 ALA A C 1
ATOM 761 O O . ALA A 1 96 ? 0.611 12.401 -0.600 1.00 93.62 96 ALA A O 1
ATOM 762 N N . LEU A 1 97 ? -0.432 10.440 -0.934 1.00 94.12 97 LEU A N 1
ATOM 763 C CA . LEU A 1 97 ? -1.655 10.971 -1.532 1.00 94.12 97 LEU A CA 1
ATOM 764 C C . LEU A 1 97 ? -2.860 10.456 -0.747 1.00 94.12 97 LEU A C 1
ATOM 766 O O . LEU A 1 97 ? -3.000 9.247 -0.547 1.00 94.12 97 LEU A O 1
ATOM 770 N N . GLN A 1 98 ? -3.744 11.352 -0.313 1.00 93.75 98 GLN A N 1
ATOM 771 C CA . GLN A 1 98 ? -5.018 10.945 0.274 1.00 93.75 98 GLN A CA 1
ATOM 772 C C . GLN A 1 98 ? -6.060 10.708 -0.821 1.00 93.75 98 GLN A C 1
ATOM 774 O O . GLN A 1 98 ? -6.363 11.581 -1.630 1.00 93.75 98 GLN A O 1
ATOM 779 N N . LEU A 1 99 ? -6.651 9.518 -0.810 1.00 93.06 99 LEU A N 1
ATOM 780 C CA . LEU A 1 99 ? -7.707 9.105 -1.719 1.00 93.06 99 LEU A CA 1
ATOM 781 C C . LEU A 1 99 ? -9.051 9.133 -0.988 1.00 93.06 99 LEU A C 1
ATOM 783 O O . LEU A 1 99 ? -9.340 8.277 -0.152 1.00 93.06 99 LEU A O 1
ATOM 787 N N . ASN A 1 100 ? -9.899 10.094 -1.353 1.00 90.00 100 ASN A N 1
ATOM 788 C CA . ASN A 1 100 ? -11.252 10.266 -0.808 1.00 90.00 100 ASN A CA 1
ATOM 789 C C . ASN A 1 100 ? -12.309 9.544 -1.654 1.00 90.00 100 ASN A C 1
ATOM 791 O O . ASN A 1 100 ? -13.358 10.095 -1.995 1.00 90.00 100 ASN A O 1
ATOM 795 N N . ARG A 1 101 ? -12.010 8.307 -2.057 1.00 84.25 101 ARG A N 1
ATOM 796 C CA . ARG A 1 101 ? -12.900 7.515 -2.910 1.00 84.25 101 ARG A CA 1
ATOM 797 C C . ARG A 1 101 ? -13.962 6.814 -2.075 1.00 84.25 101 ARG A C 1
ATOM 799 O O . ARG A 1 101 ? -13.716 6.389 -0.949 1.00 84.25 101 ARG A O 1
ATOM 806 N N . ARG A 1 102 ? -15.162 6.686 -2.641 1.00 84.62 102 ARG A N 1
ATOM 807 C CA . ARG A 1 102 ? -16.254 5.952 -2.001 1.00 84.62 102 ARG A CA 1
ATOM 808 C C . ARG A 1 102 ? -16.070 4.463 -2.252 1.00 84.62 102 ARG A C 1
ATOM 810 O O . ARG A 1 102 ? -16.176 4.034 -3.392 1.00 84.62 102 ARG A O 1
ATOM 817 N N . TRP A 1 103 ? -15.858 3.713 -1.182 1.00 90.00 103 TRP A N 1
ATOM 818 C CA . TRP A 1 103 ? -15.857 2.255 -1.176 1.00 90.00 103 TRP A CA 1
ATOM 819 C C . TRP A 1 103 ? -16.802 1.750 -0.079 1.00 90.00 103 TRP A C 1
ATOM 821 O O . TRP A 1 103 ? -16.863 2.309 1.025 1.00 90.00 103 TRP A O 1
ATOM 831 N N . GLY A 1 104 ? -17.583 0.720 -0.399 1.00 88.31 104 GLY A N 1
ATOM 832 C CA . GLY A 1 104 ? -18.538 0.088 0.513 1.00 88.31 104 GLY A CA 1
ATOM 833 C C . GLY A 1 104 ? -17.978 -1.150 1.213 1.00 88.31 104 GLY A C 1
ATOM 834 O O . GLY A 1 104 ? -18.431 -1.503 2.309 1.00 88.31 104 GLY A O 1
ATOM 835 N N . THR A 1 105 ? -16.991 -1.793 0.596 1.00 91.81 105 THR A N 1
ATOM 836 C CA . THR A 1 105 ? -16.375 -3.046 1.040 1.00 91.81 105 THR A CA 1
ATOM 837 C C . THR A 1 105 ? -14.861 -3.008 0.823 1.00 91.81 105 THR A C 1
ATOM 839 O O . THR A 1 105 ? -14.367 -2.224 0.015 1.00 91.81 105 THR A O 1
ATOM 842 N N . LEU A 1 106 ? -14.101 -3.820 1.563 1.00 92.25 106 LEU A N 1
ATOM 843 C CA . LEU A 1 106 ? -12.646 -3.892 1.367 1.00 92.25 106 LEU A CA 1
ATOM 844 C C . LEU A 1 106 ? -12.293 -4.656 0.087 1.00 92.25 106 LEU A C 1
ATOM 846 O O . LEU A 1 106 ? -11.247 -4.416 -0.503 1.00 92.25 106 LEU A O 1
ATOM 850 N N . GLU A 1 107 ? -13.196 -5.517 -0.367 1.00 93.75 107 GLU A N 1
ATOM 851 C CA . GLU A 1 107 ? -13.126 -6.257 -1.617 1.00 93.75 107 GLU A CA 1
ATOM 852 C C . GLU A 1 107 ? -13.121 -5.316 -2.840 1.00 93.75 107 GLU A C 1
ATOM 854 O O . GLU A 1 107 ? -12.474 -5.616 -3.843 1.00 93.75 107 GLU A O 1
ATOM 859 N N . GLU A 1 108 ? -13.776 -4.151 -2.750 1.00 93.56 108 GLU A N 1
ATOM 860 C CA . GLU A 1 108 ? -13.667 -3.086 -3.761 1.00 93.56 108 GLU A CA 1
ATOM 861 C C . GLU A 1 108 ? -12.247 -2.499 -3.808 1.00 93.56 108 GLU A C 1
ATOM 863 O O . GLU A 1 108 ? -11.701 -2.309 -4.893 1.00 93.56 108 GLU A O 1
ATOM 868 N N . ILE A 1 109 ? -11.614 -2.271 -2.650 1.00 94.50 109 ILE A N 1
ATOM 869 C CA . ILE A 1 109 ? -10.221 -1.798 -2.585 1.00 94.50 109 ILE A CA 1
ATOM 870 C C . ILE A 1 109 ? -9.261 -2.880 -3.088 1.00 94.50 109 ILE A C 1
ATOM 872 O O . ILE A 1 109 ? -8.347 -2.576 -3.853 1.00 94.50 109 ILE A O 1
ATOM 876 N N . ASP A 1 110 ? -9.478 -4.141 -2.700 1.00 95.12 110 ASP A N 1
ATOM 877 C CA . ASP A 1 110 ? -8.729 -5.284 -3.227 1.00 95.12 110 ASP A CA 1
ATOM 878 C C . ASP A 1 110 ? -8.785 -5.308 -4.751 1.00 95.12 110 ASP A C 1
ATOM 880 O O . ASP A 1 110 ? -7.746 -5.454 -5.384 1.00 95.12 110 ASP A O 1
ATOM 884 N N . HIS A 1 111 ? -9.970 -5.140 -5.343 1.00 95.31 111 HIS A N 1
ATOM 885 C CA . HIS A 1 111 ? -10.124 -5.132 -6.792 1.00 95.31 111 HIS A CA 1
ATOM 886 C C . HIS A 1 111 ? -9.288 -4.024 -7.445 1.00 95.31 111 HIS A C 1
ATOM 888 O O . HIS A 1 111 ? -8.526 -4.294 -8.369 1.00 95.31 111 HIS A O 1
ATOM 894 N N . GLU A 1 112 ? -9.358 -2.794 -6.934 1.00 95.69 112 GLU A N 1
ATOM 895 C CA . GLU A 1 112 ? -8.589 -1.678 -7.493 1.00 95.69 112 GLU A CA 1
ATOM 896 C C . GLU A 1 112 ? -7.074 -1.839 -7.316 1.00 95.69 112 GLU A C 1
ATOM 898 O O . GLU A 1 112 ? -6.304 -1.517 -8.225 1.00 95.69 112 GLU A O 1
ATOM 903 N N . MET A 1 113 ? -6.637 -2.359 -6.167 1.00 97.56 113 MET A N 1
ATOM 904 C CA . MET A 1 113 ? -5.226 -2.641 -5.911 1.00 97.56 113 MET A CA 1
ATOM 905 C C . MET A 1 113 ? -4.719 -3.823 -6.741 1.00 97.56 113 MET A C 1
ATOM 907 O O . MET A 1 113 ? -3.578 -3.785 -7.196 1.00 97.56 113 MET A O 1
ATOM 911 N N . LEU A 1 114 ? -5.548 -4.842 -6.984 1.00 97.81 114 LEU A N 1
ATOM 912 C CA . LEU A 1 114 ? -5.242 -5.962 -7.876 1.00 97.81 114 LEU A CA 1
ATOM 913 C C . LEU A 1 114 ? -5.115 -5.498 -9.325 1.00 97.81 114 LEU A C 1
ATOM 915 O O . LEU A 1 114 ? -4.161 -5.895 -9.987 1.00 97.81 114 LEU A O 1
ATOM 919 N N . GLU A 1 115 ? -6.018 -4.637 -9.799 1.00 97.19 115 GLU A N 1
ATOM 920 C CA . GLU A 1 115 ? -5.920 -4.020 -11.126 1.00 97.19 115 GLU A CA 1
ATOM 921 C C . GLU A 1 115 ? -4.626 -3.215 -11.272 1.00 97.19 115 GLU A C 1
ATOM 923 O O . GLU A 1 115 ? -3.877 -3.409 -12.232 1.00 97.19 115 GLU A O 1
ATOM 928 N N . ALA A 1 116 ? -4.309 -2.366 -10.290 1.00 97.31 116 ALA A N 1
ATOM 929 C CA . ALA A 1 116 ? -3.084 -1.574 -10.307 1.00 97.31 116 ALA A CA 1
ATOM 930 C C . ALA A 1 116 ? -1.821 -2.448 -10.270 1.00 97.31 116 ALA A C 1
ATOM 932 O O . ALA A 1 116 ? -0.922 -2.263 -11.092 1.00 97.31 116 ALA A O 1
ATOM 933 N N . ALA A 1 117 ? -1.757 -3.416 -9.353 1.00 97.06 117 ALA A N 1
ATOM 934 C CA . ALA A 1 117 ? -0.624 -4.325 -9.218 1.00 97.06 117 ALA A CA 1
ATOM 935 C C . ALA A 1 117 ? -0.430 -5.176 -10.481 1.00 97.06 117 ALA A C 1
ATOM 937 O O . ALA A 1 117 ? 0.694 -5.314 -10.966 1.00 97.06 117 ALA A O 1
ATOM 938 N N . TRP A 1 118 ? -1.520 -5.700 -11.049 1.00 96.62 118 TRP A N 1
ATOM 939 C CA . TRP A 1 118 ? -1.501 -6.493 -12.274 1.00 96.62 118 TRP A CA 1
ATOM 940 C C . TRP A 1 118 ? -0.967 -5.696 -13.460 1.00 96.62 118 TRP A C 1
ATOM 942 O O . TRP A 1 118 ? 0.005 -6.125 -14.086 1.00 96.62 118 TRP A O 1
ATOM 952 N N . GLN A 1 119 ? -1.557 -4.528 -13.729 1.00 96.38 119 GLN A N 1
ATOM 953 C CA . GLN A 1 119 ? -1.190 -3.687 -14.869 1.00 96.38 119 GLN A CA 1
ATOM 954 C C . GLN A 1 119 ? 0.229 -3.115 -14.737 1.00 96.38 119 GLN A C 1
ATOM 956 O O . GLN A 1 119 ? 0.909 -2.935 -15.746 1.00 96.38 119 GLN A O 1
ATOM 961 N N . LEU A 1 120 ? 0.722 -2.897 -13.511 1.00 95.25 120 LEU A N 1
ATOM 962 C CA . LEU A 1 120 ? 2.115 -2.515 -13.239 1.00 95.25 120 LEU A CA 1
ATOM 963 C C . LEU A 1 120 ? 3.086 -3.708 -13.180 1.00 95.25 120 LEU A C 1
ATOM 965 O O . LEU A 1 120 ? 4.263 -3.519 -12.868 1.00 95.25 120 LEU A O 1
ATOM 969 N N . GLY A 1 121 ? 2.618 -4.922 -13.475 1.00 94.56 121 GLY A N 1
ATOM 970 C CA . GLY A 1 121 ? 3.458 -6.110 -13.608 1.00 94.56 121 GLY A CA 1
ATOM 971 C C . GLY A 1 121 ? 3.930 -6.731 -12.297 1.00 94.56 121 GLY A C 1
ATOM 972 O O . GLY A 1 121 ? 4.829 -7.560 -12.318 1.00 94.56 121 GLY A O 1
ATOM 973 N N . ALA A 1 122 ? 3.349 -6.372 -11.152 1.00 94.75 122 ALA A N 1
ATOM 974 C CA . ALA A 1 122 ? 3.750 -6.940 -9.868 1.00 94.75 122 ALA A CA 1
ATOM 975 C C . ALA A 1 122 ? 3.611 -8.472 -9.857 1.00 94.75 122 ALA A C 1
ATOM 977 O O . ALA A 1 122 ? 2.675 -9.017 -10.451 1.00 94.75 122 ALA A O 1
ATOM 978 N N . TRP A 1 123 ? 4.518 -9.175 -9.175 1.00 93.00 123 TRP A N 1
ATOM 979 C CA . TRP A 1 123 ? 4.416 -10.630 -8.987 1.00 93.00 123 TRP A CA 1
ATOM 980 C C . TRP A 1 123 ? 3.393 -11.019 -7.936 1.00 93.00 123 TRP A C 1
ATOM 982 O O . TRP A 1 123 ? 2.717 -12.035 -8.091 1.00 93.00 123 TRP A O 1
ATOM 992 N N . ASP A 1 124 ? 3.283 -10.223 -6.880 1.00 94.31 124 ASP A N 1
ATOM 993 C CA . ASP A 1 124 ? 2.331 -10.424 -5.809 1.00 94.31 124 ASP A CA 1
ATOM 994 C C . ASP A 1 124 ? 1.768 -9.099 -5.290 1.00 94.31 124 ASP A C 1
ATOM 996 O O . ASP A 1 124 ? 2.388 -8.037 -5.380 1.00 94.31 124 ASP A O 1
ATOM 1000 N N . LEU A 1 125 ? 0.563 -9.192 -4.737 1.00 97.44 125 LEU A N 1
ATOM 1001 C CA . LEU A 1 125 ? -0.048 -8.168 -3.902 1.00 97.44 125 LEU A CA 1
ATOM 1002 C C . LEU A 1 125 ? -0.258 -8.772 -2.516 1.00 97.44 125 LEU A C 1
ATOM 1004 O O . LEU A 1 125 ? -0.852 -9.845 -2.382 1.00 97.44 125 LEU A O 1
ATOM 1008 N N . VAL A 1 126 ? 0.211 -8.087 -1.481 1.00 97.38 126 VAL A N 1
ATOM 1009 C CA . VAL A 1 126 ? 0.027 -8.507 -0.091 1.00 97.38 126 VAL A CA 1
ATOM 1010 C C . VAL A 1 126 ? -0.998 -7.594 0.567 1.00 97.38 126 VAL A C 1
ATOM 1012 O O . VAL A 1 126 ? -0.808 -6.382 0.586 1.00 97.38 126 VAL A O 1
ATOM 1015 N N . ARG A 1 127 ? -2.065 -8.180 1.116 1.00 96.56 127 ARG A N 1
ATOM 1016 C CA . ARG A 1 127 ? -3.027 -7.524 2.006 1.00 96.56 127 ARG A CA 1
ATOM 1017 C C . ARG A 1 127 ? -2.766 -7.962 3.440 1.00 96.56 127 ARG A C 1
ATOM 1019 O O . ARG A 1 127 ? -2.794 -9.157 3.727 1.00 96.56 127 ARG A O 1
ATOM 1026 N N . GLU A 1 128 ? -2.580 -7.013 4.340 1.00 95.25 128 GLU A N 1
ATOM 1027 C CA . GLU A 1 128 ? -2.450 -7.257 5.772 1.00 95.25 128 GLU A CA 1
ATOM 1028 C C . GLU A 1 128 ? -3.563 -6.544 6.532 1.00 95.25 128 GLU A C 1
ATOM 1030 O O . GLU A 1 128 ? -3.766 -5.340 6.385 1.00 95.25 128 GLU A O 1
ATOM 1035 N N . GLU A 1 129 ? -4.282 -7.297 7.355 1.00 94.50 129 GLU A N 1
ATOM 1036 C CA . GLU A 1 129 ? -5.278 -6.781 8.288 1.00 94.50 129 GLU A CA 1
ATOM 1037 C C . GLU A 1 129 ? -4.619 -6.711 9.669 1.00 94.50 129 GLU A C 1
ATOM 1039 O O . GLU A 1 129 ? -4.079 -7.704 10.160 1.00 94.50 129 GLU A O 1
ATOM 1044 N N . HIS A 1 130 ? -4.632 -5.536 10.293 1.00 92.75 130 HIS A N 1
ATOM 1045 C CA . HIS A 1 130 ? -4.006 -5.290 11.585 1.00 92.75 130 HIS A CA 1
ATOM 1046 C C . HIS A 1 130 ? -5.039 -4.840 12.616 1.00 92.75 130 HIS A C 1
ATOM 1048 O O . HIS A 1 130 ? -5.897 -3.995 12.355 1.00 92.75 130 HIS A O 1
ATOM 1054 N N . ARG A 1 131 ? -4.903 -5.365 13.837 1.00 91.06 131 ARG A N 1
ATOM 1055 C CA . ARG A 1 131 ? -5.643 -4.888 15.013 1.00 91.06 131 ARG A CA 1
ATOM 1056 C C . ARG A 1 131 ? -5.213 -3.471 15.409 1.00 91.06 131 ARG A C 1
ATOM 1058 O O . ARG A 1 131 ? -4.181 -2.971 14.966 1.00 91.06 131 ARG A O 1
ATOM 1065 N N . ALA A 1 132 ? -5.982 -2.858 16.307 1.00 91.31 132 ALA A N 1
ATOM 1066 C CA . ALA A 1 132 ? -5.623 -1.593 16.943 1.00 91.31 132 ALA A CA 1
ATOM 1067 C C . ALA A 1 132 ? -4.212 -1.645 17.563 1.00 91.31 132 ALA A C 1
ATOM 1069 O O . ALA A 1 132 ? -3.846 -2.624 18.217 1.00 91.31 132 ALA A O 1
ATOM 1070 N N . CYS A 1 133 ? -3.435 -0.583 17.358 1.00 90.12 133 CYS A N 1
ATOM 1071 C CA . CYS A 1 133 ? -2.023 -0.503 17.736 1.00 90.12 133 CYS A CA 1
ATOM 1072 C C . CYS A 1 133 ? -1.769 0.365 18.987 1.00 90.12 133 CYS A C 1
ATOM 1074 O O . CYS A 1 133 ? -0.642 0.416 19.471 1.00 90.12 133 CYS A O 1
ATOM 1076 N N . SER A 1 134 ? -2.806 1.015 19.539 1.00 87.12 134 SER A N 1
ATOM 1077 C CA . SER A 1 134 ? -2.743 1.820 20.773 1.00 87.12 134 SER A CA 1
ATOM 1078 C C . SER A 1 134 ? -3.508 1.207 21.957 1.00 87.12 134 SER A C 1
ATOM 1080 O O . SER A 1 134 ? -3.919 1.924 22.869 1.00 87.12 134 SER A O 1
ATOM 1082 N N . VAL A 1 135 ? -3.763 -0.104 21.932 1.00 81.62 135 VAL A N 1
ATOM 1083 C CA . VAL A 1 135 ? -4.457 -0.825 23.014 1.00 81.62 135 VAL A CA 1
ATOM 1084 C C . VAL A 1 135 ? -3.467 -1.435 24.004 1.00 81.62 135 VAL A C 1
ATOM 1086 O O . VAL A 1 135 ? -2.328 -1.748 23.656 1.00 81.62 135 VAL A O 1
ATOM 1089 N N . ILE A 1 136 ? -3.911 -1.648 25.245 1.00 77.38 136 ILE A N 1
ATOM 1090 C CA . ILE A 1 136 ? -3.128 -2.369 26.256 1.00 77.38 136 ILE A CA 1
ATOM 1091 C C . ILE A 1 136 ? -2.799 -3.770 25.715 1.00 77.38 136 ILE A C 1
ATOM 1093 O O . ILE A 1 136 ? -3.695 -4.510 25.314 1.00 77.38 136 ILE A O 1
ATOM 1097 N N . GLY A 1 137 ? -1.510 -4.118 25.687 1.00 78.81 137 GLY A N 1
ATOM 1098 C CA . GLY A 1 137 ? -1.013 -5.380 25.126 1.00 78.81 137 GLY A CA 1
ATOM 1099 C C . GLY A 1 137 ? -0.589 -5.322 23.650 1.00 78.81 137 GLY A C 1
ATOM 1100 O O . GLY A 1 137 ? -0.134 -6.338 23.121 1.00 78.81 137 GLY A O 1
ATOM 1101 N N . ALA A 1 138 ? -0.695 -4.168 22.981 1.00 82.94 138 ALA A N 1
ATOM 1102 C CA . ALA A 1 138 ? -0.030 -3.950 21.697 1.00 82.94 138 ALA A CA 1
ATOM 1103 C C . ALA A 1 138 ? 1.495 -3.907 21.892 1.00 82.94 138 ALA A C 1
ATOM 1105 O O . ALA A 1 138 ? 1.998 -3.297 22.839 1.00 82.94 138 ALA A O 1
ATOM 1106 N N . SER A 1 139 ? 2.236 -4.571 21.004 1.00 87.25 139 SER A N 1
ATOM 1107 C CA . SER A 1 139 ? 3.698 -4.555 21.067 1.00 87.25 139 SER A CA 1
ATOM 1108 C C . SER A 1 139 ? 4.251 -3.220 20.550 1.00 87.25 139 SER A C 1
ATOM 1110 O O . SER A 1 139 ? 3.615 -2.532 19.749 1.00 87.25 139 SER A O 1
ATOM 1112 N N . ALA A 1 140 ? 5.476 -2.859 20.946 1.00 88.25 140 ALA A N 1
ATOM 1113 C CA . ALA A 1 140 ? 6.165 -1.707 20.355 1.00 88.25 140 ALA A CA 1
ATOM 1114 C C . ALA A 1 140 ? 6.332 -1.855 18.828 1.00 88.25 140 ALA A C 1
ATOM 1116 O O . ALA A 1 140 ? 6.304 -0.862 18.100 1.00 88.25 140 ALA A O 1
ATOM 1117 N N . GLN A 1 141 ? 6.450 -3.096 18.345 1.00 88.94 141 GLN A N 1
ATOM 1118 C CA . GLN A 1 141 ? 6.503 -3.425 16.924 1.00 88.94 141 GLN A CA 1
ATOM 1119 C C . GLN A 1 141 ? 5.163 -3.153 16.223 1.00 88.94 141 GLN A C 1
ATOM 1121 O O . GLN A 1 141 ? 5.168 -2.576 15.140 1.00 88.94 141 GLN A O 1
ATOM 1126 N N . ASP A 1 142 ? 4.028 -3.483 16.850 1.00 88.75 142 ASP A N 1
ATOM 1127 C CA . ASP A 1 142 ? 2.690 -3.192 16.311 1.00 88.75 142 ASP A CA 1
ATOM 1128 C C . ASP A 1 142 ? 2.498 -1.677 16.162 1.00 88.75 142 ASP A C 1
ATOM 1130 O O . ASP A 1 142 ? 2.042 -1.200 15.123 1.00 88.75 142 ASP A O 1
ATOM 1134 N N . ALA A 1 143 ? 2.896 -0.909 17.181 1.00 90.25 143 ALA A N 1
ATOM 1135 C CA . ALA A 1 143 ? 2.821 0.549 17.161 1.00 90.25 143 ALA A CA 1
ATOM 1136 C C . ALA A 1 143 ? 3.744 1.167 16.096 1.00 90.25 143 ALA A C 1
ATOM 1138 O O . ALA A 1 143 ? 3.362 2.136 15.439 1.00 90.25 143 ALA A O 1
ATOM 1139 N N . LEU A 1 144 ? 4.947 0.616 15.904 1.00 90.88 144 LEU A N 1
ATOM 1140 C CA . LEU A 1 144 ? 5.871 1.065 14.862 1.00 90.88 144 LEU A CA 1
ATOM 1141 C C . LEU A 1 144 ? 5.325 0.775 13.459 1.00 90.88 144 LEU A C 1
ATOM 1143 O O . LEU A 1 144 ? 5.274 1.684 12.635 1.00 90.88 144 LEU A O 1
ATOM 1147 N N . ALA A 1 145 ? 4.869 -0.455 13.210 1.00 91.75 145 ALA A N 1
ATOM 1148 C CA . ALA A 1 145 ? 4.301 -0.860 11.925 1.00 91.75 145 ALA A CA 1
ATOM 1149 C C . ALA A 1 145 ? 3.080 -0.005 11.551 1.00 91.75 145 ALA A C 1
ATOM 1151 O O . ALA A 1 145 ? 2.953 0.436 10.413 1.00 91.75 145 ALA A O 1
ATOM 1152 N N . CYS A 1 146 ? 2.234 0.292 12.539 1.00 93.56 146 CYS A N 1
ATOM 1153 C CA . CYS A 1 146 ? 1.087 1.186 12.423 1.00 93.56 146 CYS A CA 1
ATOM 1154 C C . CYS A 1 146 ? 1.502 2.591 11.966 1.00 93.56 146 CYS A C 1
ATOM 1156 O O . CYS A 1 146 ? 0.982 3.085 10.973 1.00 93.56 146 CYS A O 1
ATOM 1158 N N . ARG A 1 147 ? 2.498 3.211 12.612 1.00 92.06 147 ARG A N 1
ATOM 1159 C CA . ARG A 1 147 ? 3.022 4.524 12.195 1.00 92.06 147 ARG A CA 1
ATOM 1160 C C . ARG A 1 147 ? 3.605 4.499 10.777 1.00 92.06 147 ARG A C 1
ATOM 1162 O O . ARG A 1 147 ? 3.283 5.359 9.961 1.00 92.06 147 ARG A O 1
ATOM 1169 N N . GLN A 1 148 ? 4.394 3.475 10.450 1.00 92.19 148 GLN A N 1
ATOM 1170 C CA . GLN A 1 148 ? 4.990 3.317 9.117 1.00 92.19 148 GLN A CA 1
ATOM 1171 C C . GLN A 1 148 ? 3.940 3.114 8.017 1.00 92.19 148 GLN A C 1
ATOM 1173 O O . GLN A 1 148 ? 4.111 3.623 6.912 1.00 92.19 148 GLN A O 1
ATOM 1178 N N . ALA A 1 149 ? 2.837 2.417 8.310 1.00 94.25 149 ALA A N 1
ATOM 1179 C CA . ALA A 1 149 ? 1.735 2.237 7.366 1.00 94.25 149 ALA A CA 1
ATOM 1180 C C . ALA A 1 149 ? 1.087 3.571 6.948 1.00 94.25 149 ALA A C 1
ATOM 1182 O O . ALA A 1 149 ? 0.506 3.641 5.867 1.00 94.25 149 ALA A O 1
ATOM 1183 N N . PHE A 1 150 ? 1.229 4.624 7.761 1.00 93.81 150 PHE A N 1
ATOM 1184 C CA . PHE A 1 150 ? 0.753 5.980 7.468 1.00 93.81 150 PHE A CA 1
ATOM 1185 C C . PHE A 1 150 ? 1.888 6.978 7.172 1.00 93.81 150 PHE A C 1
ATOM 1187 O O . PHE A 1 150 ? 1.690 8.194 7.213 1.00 93.81 150 PHE A O 1
ATOM 1194 N N . GLY A 1 151 ? 3.069 6.463 6.812 1.00 89.56 151 GLY A N 1
ATOM 1195 C CA . GLY A 1 151 ? 4.166 7.247 6.248 1.00 89.56 151 GLY A CA 1
ATOM 1196 C C . GLY A 1 151 ? 5.129 7.867 7.260 1.00 89.56 151 GLY A C 1
ATOM 1197 O O . GLY A 1 151 ? 5.971 8.656 6.844 1.00 89.56 151 GLY A O 1
ATOM 1198 N N . ASP A 1 152 ? 5.054 7.535 8.551 1.00 87.88 152 ASP A N 1
ATOM 1199 C CA . ASP A 1 152 ? 6.001 8.063 9.544 1.00 87.88 152 ASP A CA 1
ATOM 1200 C C . ASP A 1 152 ? 7.398 7.431 9.380 1.00 87.88 152 ASP A C 1
ATOM 1202 O O . ASP A 1 152 ? 7.535 6.224 9.140 1.00 87.88 152 ASP A O 1
ATOM 1206 N N . ASN A 1 153 ? 8.452 8.233 9.563 1.00 83.00 153 ASN A N 1
ATOM 1207 C CA . ASN A 1 153 ? 9.835 7.763 9.517 1.00 83.00 153 ASN A CA 1
ATOM 1208 C C . ASN A 1 153 ? 10.245 7.151 10.870 1.00 83.00 153 ASN A C 1
ATOM 1210 O O . ASN A 1 153 ? 10.243 7.841 11.891 1.00 83.00 153 ASN A O 1
ATOM 1214 N N . PRO A 1 154 ? 10.638 5.864 10.914 1.00 77.31 154 PRO A N 1
ATOM 1215 C CA . PRO A 1 154 ? 11.004 5.201 12.164 1.00 77.31 154 PRO A CA 1
ATOM 1216 C C . PRO A 1 154 ? 12.316 5.724 12.773 1.00 77.31 154 PRO A C 1
ATOM 1218 O O . PRO A 1 154 ? 12.528 5.560 13.972 1.00 77.31 154 PRO A O 1
ATOM 1221 N N . PHE A 1 155 ? 13.197 6.317 11.962 1.00 77.56 155 PHE A N 1
ATOM 1222 C CA . PHE A 1 155 ? 14.519 6.788 12.379 1.00 77.56 155 PHE A CA 1
ATOM 1223 C C . PHE A 1 155 ? 14.540 8.280 12.717 1.00 77.56 155 PHE A C 1
ATOM 1225 O O . PHE A 1 155 ? 15.435 8.724 13.432 1.00 77.56 155 PHE A O 1
ATOM 1232 N N . ALA A 1 156 ? 13.558 9.038 12.228 1.00 78.12 156 ALA A N 1
ATOM 1233 C CA . ALA A 1 156 ? 13.390 10.457 12.518 1.00 78.12 156 ALA A CA 1
ATOM 1234 C C . ALA A 1 156 ? 11.888 10.807 12.552 1.00 78.12 156 ALA A C 1
ATOM 1236 O O . ALA A 1 156 ? 11.360 11.318 11.572 1.00 78.12 156 ALA A O 1
ATOM 1237 N N . PRO A 1 157 ? 11.177 10.505 13.655 1.00 70.81 157 PRO A N 1
ATOM 1238 C CA . PRO A 1 157 ? 9.720 10.659 13.733 1.00 70.81 157 PRO A CA 1
ATOM 1239 C C . PRO A 1 157 ? 9.227 12.105 13.597 1.00 70.81 157 PRO A C 1
ATOM 1241 O O . PRO A 1 157 ? 8.082 12.311 13.215 1.00 70.81 157 PRO A O 1
ATOM 1244 N N . ASP A 1 158 ? 10.088 13.075 13.918 1.00 74.25 158 ASP A N 1
ATOM 1245 C CA . ASP A 1 158 ? 9.803 14.514 13.829 1.00 74.25 158 ASP A CA 1
ATOM 1246 C C . ASP A 1 158 ? 10.256 15.128 12.489 1.00 74.25 158 ASP A C 1
ATOM 1248 O O . ASP A 1 158 ? 10.059 16.321 12.251 1.00 74.25 158 ASP A O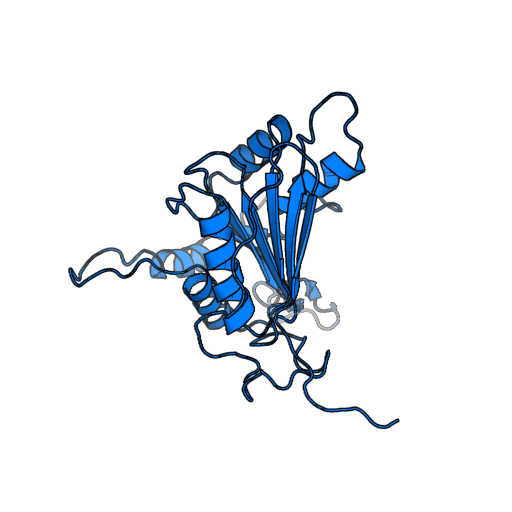 1
ATOM 1252 N N . ASP A 1 159 ? 10.900 14.337 11.624 1.00 75.62 159 ASP A N 1
ATOM 1253 C CA . ASP A 1 159 ? 11.296 14.751 10.282 1.00 75.62 159 ASP A CA 1
ATOM 1254 C C . ASP A 1 159 ? 10.186 14.378 9.300 1.00 75.62 159 ASP A C 1
ATOM 1256 O O . ASP A 1 159 ? 9.857 13.209 9.144 1.00 75.62 159 ASP A O 1
ATOM 1260 N N . GLU A 1 160 ? 9.605 15.378 8.645 1.00 74.62 160 GLU A N 1
ATOM 1261 C CA . GLU A 1 160 ? 8.609 15.206 7.580 1.00 74.62 160 GLU A CA 1
ATOM 1262 C C . GLU A 1 160 ? 9.253 15.309 6.183 1.00 74.62 160 GLU A C 1
ATOM 1264 O O . GLU A 1 160 ? 8.598 15.089 5.166 1.00 74.62 160 GLU A O 1
ATOM 1269 N N . GLY A 1 161 ? 10.552 15.623 6.105 1.00 70.12 161 GLY A N 1
ATOM 1270 C CA . GLY A 1 161 ? 11.286 15.808 4.854 1.00 70.12 161 GLY A CA 1
ATOM 1271 C C . GLY A 1 161 ? 11.440 14.535 4.018 1.00 70.12 161 GLY A C 1
ATOM 1272 O O . GLY A 1 161 ? 11.743 14.624 2.828 1.00 70.12 161 GLY A O 1
ATOM 1273 N N . HIS A 1 162 ? 11.194 13.351 4.595 1.00 69.69 162 HIS A N 1
ATOM 1274 C CA . HIS A 1 162 ? 11.188 12.068 3.881 1.00 69.69 162 HIS A CA 1
ATOM 1275 C C . HIS A 1 162 ? 9.881 11.794 3.121 1.00 69.69 162 HIS A C 1
ATOM 1277 O O . HIS A 1 162 ? 9.808 10.783 2.413 1.00 69.69 162 HIS A O 1
ATOM 1283 N N . LEU A 1 163 ? 8.857 12.645 3.268 1.00 78.81 163 LEU A N 1
ATOM 1284 C CA . LEU A 1 163 ? 7.530 12.440 2.695 1.00 78.81 163 LEU A CA 1
ATOM 1285 C C . LEU A 1 163 ? 6.966 13.729 2.079 1.00 78.81 163 LEU A C 1
ATOM 1287 O O . LEU A 1 163 ? 6.658 14.695 2.768 1.00 78.81 163 LEU A O 1
ATOM 1291 N N . VAL A 1 164 ? 6.737 13.723 0.767 1.00 79.56 164 VAL A N 1
ATOM 1292 C CA . VAL A 1 164 ? 5.940 14.765 0.106 1.00 79.56 164 VAL A CA 1
ATOM 1293 C C . VAL A 1 164 ? 4.473 14.368 0.212 1.00 79.56 164 VAL A C 1
ATOM 1295 O O . VAL A 1 164 ? 4.049 13.411 -0.435 1.00 79.56 164 VAL A O 1
ATOM 1298 N N . ALA A 1 165 ? 3.706 15.072 1.045 1.00 80.38 165 ALA A N 1
ATOM 1299 C CA . ALA A 1 165 ? 2.334 14.696 1.373 1.00 80.38 165 ALA A CA 1
ATOM 1300 C C . ALA A 1 165 ? 1.284 15.668 0.812 1.00 80.38 165 ALA A C 1
ATOM 1302 O O . ALA A 1 165 ? 1.191 16.820 1.228 1.00 80.38 165 ALA A O 1
ATOM 1303 N N . GLU A 1 166 ? 0.412 15.150 -0.048 1.00 84.75 166 GLU A N 1
ATOM 1304 C CA . GLU A 1 166 ? -0.891 15.719 -0.410 1.00 84.75 166 GLU A CA 1
ATOM 1305 C C . GLU A 1 166 ? -1.989 14.928 0.325 1.00 84.75 166 GLU A C 1
ATOM 1307 O O . GLU A 1 166 ? -2.859 14.280 -0.261 1.00 84.75 166 GLU A O 1
ATOM 1312 N N . ALA A 1 167 ? -1.880 14.904 1.655 1.00 87.88 167 ALA A N 1
ATOM 1313 C CA . ALA A 1 167 ? -2.728 14.099 2.527 1.00 87.88 167 ALA A CA 1
ATOM 1314 C C . ALA A 1 167 ? -3.085 14.873 3.809 1.00 87.88 167 ALA A C 1
ATOM 1316 O O . ALA A 1 167 ? -2.456 14.655 4.848 1.00 87.88 167 ALA A O 1
ATOM 1317 N N . PRO A 1 168 ? -4.059 15.802 3.748 1.00 85.69 168 PRO A N 1
ATOM 1318 C CA . PRO A 1 168 ? -4.384 16.679 4.873 1.00 85.69 168 PRO A CA 1
ATOM 1319 C C . PRO A 1 168 ? -4.839 15.912 6.125 1.00 85.69 168 PRO A C 1
ATOM 1321 O O . PRO A 1 168 ? -4.517 16.322 7.235 1.00 85.69 168 PRO A O 1
ATOM 1324 N N . GLU A 1 169 ? -5.519 14.772 5.966 1.00 88.25 169 GLU A N 1
ATOM 1325 C CA . GLU A 1 169 ? -6.053 13.967 7.074 1.00 88.25 169 GLU A CA 1
ATOM 1326 C C . GLU A 1 169 ? -5.119 12.807 7.467 1.00 88.25 169 GLU A C 1
ATOM 1328 O O . GLU A 1 169 ? -5.522 11.905 8.201 1.00 88.25 169 GLU A O 1
ATOM 1333 N N . ARG A 1 170 ? -3.853 12.798 7.011 1.00 91.94 170 ARG A N 1
ATOM 1334 C CA . ARG A 1 170 ? -2.895 11.705 7.286 1.00 91.94 170 ARG A CA 1
ATOM 1335 C C . ARG A 1 170 ? -2.774 11.394 8.780 1.00 91.94 170 ARG A C 1
ATOM 1337 O O . ARG A 1 170 ? -2.847 10.229 9.171 1.00 91.94 170 ARG A O 1
ATOM 1344 N N . GLY A 1 171 ? -2.608 12.429 9.605 1.00 90.31 171 GLY A N 1
ATOM 1345 C CA . GLY A 1 171 ? -2.485 12.289 11.059 1.00 90.31 171 GLY A CA 1
ATOM 1346 C C . GLY A 1 171 ? -3.758 11.740 11.704 1.00 90.31 171 GLY A C 1
ATOM 1347 O O . GLY A 1 171 ? -3.695 10.797 12.489 1.00 90.31 171 GLY A O 1
ATOM 1348 N N . GLU A 1 172 ? -4.923 12.259 11.313 1.00 92.94 172 GLU A N 1
ATOM 1349 C CA . GLU A 1 172 ? -6.219 11.795 11.824 1.00 92.94 172 GLU A CA 1
ATOM 1350 C C . GLU A 1 172 ? -6.501 10.340 11.431 1.00 92.94 172 GLU A C 1
ATOM 1352 O O . GLU A 1 172 ? -6.977 9.550 12.253 1.00 92.94 172 GLU A O 1
ATOM 1357 N N . LEU A 1 173 ? -6.150 9.962 10.197 1.00 93.62 173 LEU A N 1
ATOM 1358 C CA . LEU A 1 173 ? -6.290 8.602 9.689 1.00 93.62 173 LEU A CA 1
ATOM 1359 C C . LEU A 1 173 ? -5.376 7.626 10.441 1.00 93.62 173 LEU A C 1
ATOM 1361 O O . LEU A 1 173 ? -5.832 6.554 10.844 1.00 93.62 173 LEU A O 1
ATOM 1365 N N . ARG A 1 174 ? -4.120 8.015 10.703 1.00 94.69 174 ARG A N 1
ATOM 1366 C CA . ARG A 1 174 ? -3.183 7.246 11.536 1.00 94.69 174 ARG A CA 1
ATOM 1367 C C . ARG A 1 174 ? -3.724 7.059 12.951 1.00 94.69 174 ARG A C 1
ATOM 1369 O O . ARG A 1 174 ? -3.712 5.949 13.481 1.00 94.69 174 ARG A O 1
ATOM 1376 N N . ASP A 1 175 ? -4.221 8.124 13.569 1.00 93.94 175 ASP A N 1
ATOM 1377 C CA . ASP A 1 175 ? -4.718 8.067 14.941 1.00 93.94 175 ASP A CA 1
ATOM 1378 C C . ASP A 1 175 ? -6.004 7.225 15.030 1.00 93.94 175 ASP A C 1
ATOM 1380 O O . ASP A 1 175 ? -6.216 6.492 16.000 1.00 93.94 175 ASP A O 1
ATOM 1384 N N . ALA A 1 176 ? -6.860 7.277 14.004 1.00 93.94 176 ALA A N 1
ATOM 1385 C CA . ALA A 1 176 ? -8.013 6.394 13.879 1.00 93.94 176 ALA A CA 1
ATOM 1386 C C . ALA A 1 176 ? -7.584 4.927 13.740 1.00 93.94 176 ALA A C 1
ATOM 1388 O O . ALA A 1 176 ? -8.073 4.083 14.496 1.00 93.94 176 ALA A O 1
ATOM 1389 N N . ALA A 1 177 ? -6.632 4.637 12.849 1.00 93.88 177 ALA A N 1
ATOM 1390 C CA . ALA A 1 177 ? -6.044 3.312 12.679 1.00 93.88 177 ALA A CA 1
ATOM 1391 C C . ALA A 1 177 ? -5.442 2.768 13.977 1.00 93.88 177 ALA A C 1
ATOM 1393 O O . ALA A 1 177 ? -5.626 1.596 14.311 1.00 93.88 177 ALA A O 1
ATOM 1394 N N . ALA A 1 178 ? -4.797 3.627 14.764 1.00 93.50 178 ALA A N 1
ATOM 1395 C CA . ALA A 1 178 ? -4.233 3.226 16.040 1.00 93.50 178 ALA A CA 1
ATOM 1396 C C . ALA A 1 178 ? -5.293 2.725 17.026 1.00 93.50 178 ALA A C 1
ATOM 1398 O O . ALA A 1 178 ? -5.058 1.743 17.735 1.00 93.50 178 ALA A O 1
ATOM 1399 N N . ARG A 1 179 ? -6.483 3.334 17.008 1.00 92.12 179 ARG A N 1
ATOM 1400 C CA . ARG A 1 179 ? -7.597 2.973 17.892 1.00 92.12 179 ARG A CA 1
ATOM 1401 C C . ARG A 1 179 ? -8.408 1.774 17.415 1.00 92.12 179 ARG A C 1
ATOM 1403 O O . ARG A 1 179 ? -8.930 1.048 18.255 1.00 92.12 179 ARG A O 1
ATOM 1410 N N . VAL A 1 180 ? -8.575 1.589 16.105 1.00 91.88 180 VAL A N 1
ATOM 1411 C CA . VAL A 1 180 ? -9.548 0.615 15.565 1.00 91.88 180 VAL A CA 1
ATOM 1412 C C . VAL A 1 180 ? -8.930 -0.471 14.684 1.00 91.88 180 VAL A C 1
ATOM 1414 O O . VAL A 1 180 ? -9.629 -1.411 14.320 1.00 91.88 180 VAL A O 1
ATOM 1417 N N . GLY A 1 181 ? -7.638 -0.372 14.378 1.00 93.25 181 GLY A N 1
ATOM 1418 C CA . GLY A 1 181 ? -6.955 -1.214 13.401 1.00 93.25 181 GLY A CA 1
ATOM 1419 C C . GLY A 1 181 ? -6.949 -0.603 12.002 1.00 93.25 181 GLY A C 1
ATOM 1420 O O . GLY A 1 181 ? -7.594 0.415 11.739 1.00 93.25 181 GLY A O 1
ATOM 1421 N N . TYR A 1 182 ? -6.194 -1.225 11.105 1.00 95.06 182 TYR A N 1
ATOM 1422 C CA . TYR A 1 182 ? -6.022 -0.778 9.726 1.00 95.06 182 TYR A CA 1
ATOM 1423 C C . TYR A 1 182 ? -5.826 -1.961 8.787 1.00 95.06 182 TYR A C 1
ATOM 1425 O O . TYR A 1 182 ? -5.495 -3.067 9.215 1.00 95.06 182 TYR A O 1
ATOM 1433 N N . VAL A 1 183 ? -6.024 -1.710 7.499 1.00 95.75 183 VAL A N 1
ATOM 1434 C CA . VAL A 1 183 ? -5.710 -2.655 6.431 1.00 95.75 183 VAL A CA 1
ATOM 1435 C C . VAL A 1 183 ? -4.707 -2.004 5.499 1.00 95.75 183 VAL A C 1
ATOM 1437 O O . VAL A 1 183 ? -4.825 -0.816 5.182 1.00 95.75 183 VAL A O 1
ATOM 1440 N N . ARG A 1 184 ? -3.704 -2.782 5.105 1.00 96.44 184 ARG A N 1
ATOM 1441 C CA . ARG A 1 184 ? -2.616 -2.361 4.234 1.00 96.44 184 ARG A CA 1
ATOM 1442 C C . ARG A 1 184 ? -2.544 -3.266 3.018 1.00 96.44 184 ARG A C 1
ATOM 1444 O O . ARG A 1 184 ? -2.546 -4.483 3.160 1.00 96.44 184 ARG A O 1
ATOM 1451 N N . TRP A 1 185 ? -2.397 -2.672 1.845 1.00 97.94 185 TRP A N 1
ATOM 1452 C CA . TRP A 1 185 ? -2.032 -3.356 0.612 1.00 97.94 185 TRP A CA 1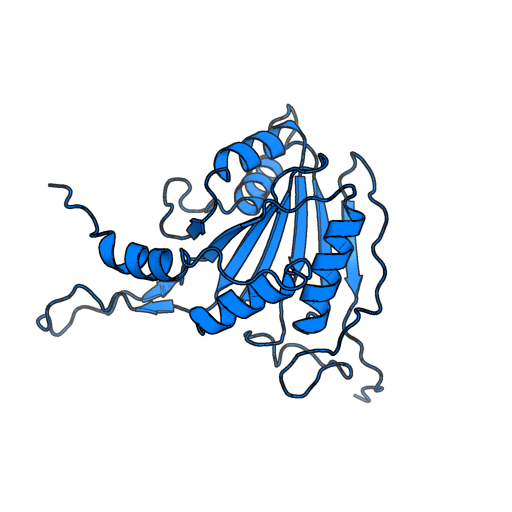
ATOM 1453 C C . TRP A 1 185 ? -0.646 -2.907 0.195 1.00 97.94 185 TRP A C 1
ATOM 1455 O O . TRP A 1 185 ? -0.362 -1.713 0.223 1.00 97.94 185 TRP A O 1
ATOM 1465 N N . ALA A 1 186 ? 0.207 -3.838 -0.210 1.00 97.94 186 ALA A N 1
ATOM 1466 C CA . ALA A 1 186 ? 1.547 -3.528 -0.679 1.00 97.94 186 ALA A CA 1
ATOM 1467 C C . ALA A 1 186 ? 1.931 -4.404 -1.871 1.00 97.94 186 ALA A C 1
ATOM 1469 O O . ALA A 1 186 ? 1.707 -5.616 -1.859 1.00 97.94 186 ALA A O 1
ATOM 1470 N N . PHE A 1 187 ? 2.544 -3.793 -2.882 1.00 96.62 187 PHE A N 1
ATOM 1471 C CA . PHE A 1 187 ? 3.148 -4.509 -4.001 1.00 96.62 187 PHE A CA 1
ATOM 1472 C C . PHE A 1 187 ? 4.388 -3.784 -4.526 1.00 96.62 187 PHE A C 1
ATOM 1474 O O . PHE A 1 187 ? 4.630 -2.605 -4.246 1.00 96.62 187 PHE A O 1
ATOM 1481 N N . ARG A 1 188 ? 5.185 -4.513 -5.306 1.00 95.00 188 ARG A N 1
ATOM 1482 C CA . ARG A 1 188 ? 6.367 -3.996 -6.000 1.00 95.00 188 ARG A CA 1
ATOM 1483 C C . ARG A 1 188 ? 6.087 -4.032 -7.501 1.00 95.00 188 ARG A C 1
ATOM 1485 O O . ARG A 1 188 ? 5.913 -5.129 -8.031 1.00 95.00 188 ARG A O 1
ATOM 1492 N N . PRO A 1 189 ? 5.956 -2.876 -8.173 1.00 94.06 189 PRO A N 1
ATOM 1493 C CA . PRO A 1 189 ? 5.693 -2.850 -9.609 1.00 94.06 189 PRO A CA 1
ATOM 1494 C C . PRO A 1 189 ? 6.913 -3.366 -10.370 1.00 94.06 189 PRO A C 1
ATOM 1496 O O . PRO A 1 189 ? 8.023 -3.191 -9.893 1.00 94.06 189 PRO A O 1
ATOM 1499 N N . VAL A 1 190 ? 6.733 -3.948 -11.553 1.00 91.94 190 VAL A N 1
ATOM 1500 C CA . VAL A 1 190 ? 7.842 -4.257 -12.474 1.00 91.94 190 VAL A CA 1
ATOM 1501 C C . VAL A 1 190 ? 8.009 -3.127 -13.491 1.00 91.94 190 VAL A C 1
ATOM 1503 O O . VAL A 1 190 ? 9.124 -2.649 -13.723 1.00 91.94 190 VAL A O 1
ATOM 1506 N N . ALA A 1 191 ? 6.906 -2.607 -14.025 1.00 88.94 191 ALA A N 1
ATOM 1507 C CA . ALA A 1 191 ? 6.926 -1.442 -14.899 1.00 88.94 191 ALA A CA 1
ATOM 1508 C C . ALA A 1 191 ? 7.427 -0.185 -14.164 1.00 88.94 191 ALA A C 1
ATOM 1510 O O . ALA A 1 191 ? 7.045 0.075 -13.023 1.00 88.94 191 ALA A O 1
ATOM 1511 N N . ALA A 1 192 ? 8.257 0.618 -14.844 1.00 80.38 192 ALA A N 1
ATOM 1512 C CA . ALA A 1 192 ? 8.831 1.863 -14.312 1.00 80.38 192 ALA A CA 1
ATOM 1513 C C . ALA A 1 192 ? 9.508 1.708 -12.931 1.00 80.38 192 ALA A C 1
ATOM 1515 O O . ALA A 1 192 ? 9.440 2.600 -12.084 1.00 80.38 192 ALA A O 1
ATOM 1516 N N . SER A 1 193 ? 10.156 0.566 -12.703 1.00 82.00 193 SER A N 1
ATOM 1517 C CA . SER A 1 193 ? 10.727 0.173 -11.415 1.00 82.00 193 SER A CA 1
ATOM 1518 C C . SER A 1 193 ? 12.161 -0.348 -11.556 1.00 82.00 193 SER A C 1
ATOM 1520 O O . SER A 1 193 ? 12.699 -0.429 -12.658 1.00 82.00 193 SER A O 1
ATOM 1522 N N . LEU A 1 194 ? 12.766 -0.743 -10.434 1.00 79.19 194 LEU A N 1
ATOM 1523 C CA . LEU A 1 194 ? 14.034 -1.481 -10.413 1.00 79.19 194 LEU A CA 1
ATOM 1524 C C . LEU A 1 194 ? 13.887 -2.999 -10.584 1.00 79.19 194 LEU A C 1
ATOM 1526 O O . LEU A 1 194 ? 14.882 -3.716 -10.606 1.00 79.19 194 LEU A O 1
ATOM 1530 N N . TRP A 1 195 ? 12.661 -3.509 -10.633 1.00 79.25 195 TRP A N 1
ATOM 1531 C CA . TRP A 1 195 ? 12.382 -4.933 -10.484 1.00 79.25 195 TRP A CA 1
ATOM 1532 C C . TRP A 1 195 ? 12.329 -5.688 -11.815 1.00 79.25 195 TRP A C 1
ATOM 1534 O O . TRP A 1 195 ? 12.011 -6.867 -11.813 1.00 79.25 195 TRP A O 1
ATOM 1544 N N . GLN A 1 196 ? 12.666 -5.056 -12.944 1.00 72.50 196 GLN A N 1
ATOM 1545 C CA . GLN A 1 196 ? 12.586 -5.666 -14.284 1.00 72.50 196 GLN A CA 1
ATOM 1546 C C . GLN A 1 196 ? 13.393 -6.963 -14.432 1.00 72.50 196 GLN A C 1
ATOM 1548 O O . GLN A 1 196 ? 12.999 -7.841 -15.190 1.00 72.50 196 GLN A O 1
ATOM 1553 N N . GLU A 1 197 ? 14.480 -7.108 -13.677 1.00 71.94 197 GLU A N 1
ATOM 1554 C CA . GLU A 1 197 ? 15.359 -8.284 -13.726 1.00 71.94 197 GLU A CA 1
ATOM 1555 C C . GLU A 1 197 ? 15.145 -9.251 -12.549 1.00 71.94 197 GLU A C 1
ATOM 1557 O O . GLU A 1 197 ? 15.812 -10.279 -12.454 1.00 71.94 197 GLU A O 1
ATOM 1562 N N . ALA A 1 198 ? 14.235 -8.939 -11.619 1.00 67.94 198 ALA A N 1
ATOM 1563 C CA . ALA A 1 198 ? 14.143 -9.638 -10.335 1.00 67.94 198 ALA A CA 1
ATOM 1564 C C . ALA A 1 198 ? 13.418 -11.000 -10.392 1.00 67.94 198 ALA A C 1
ATOM 1566 O O . ALA A 1 198 ? 13.309 -11.675 -9.367 1.00 67.94 198 ALA A O 1
ATOM 1567 N N . GLY A 1 199 ? 12.947 -11.432 -11.565 1.00 65.88 199 GLY A N 1
ATOM 1568 C CA . GLY A 1 199 ? 12.283 -12.721 -11.728 1.00 65.88 199 GLY A CA 1
ATOM 1569 C C . GLY A 1 199 ? 11.871 -13.017 -13.166 1.00 65.88 199 GLY A C 1
ATOM 1570 O O . GLY A 1 199 ? 11.792 -12.123 -14.004 1.00 65.88 199 GLY A O 1
ATOM 1571 N N . MET A 1 200 ? 11.597 -14.292 -13.444 1.00 71.12 200 MET A N 1
ATOM 1572 C CA . MET A 1 200 ? 10.978 -14.717 -14.700 1.00 71.12 200 MET A CA 1
ATOM 1573 C C . MET A 1 200 ? 9.458 -14.632 -14.569 1.00 71.12 200 MET A C 1
ATOM 1575 O O . MET A 1 200 ? 8.895 -15.083 -13.571 1.00 71.12 200 MET A O 1
ATOM 1579 N N . ASP A 1 201 ? 8.803 -14.054 -15.570 1.00 81.88 201 ASP A N 1
ATOM 1580 C CA . ASP A 1 201 ? 7.349 -13.985 -15.657 1.00 81.88 201 ASP A CA 1
ATOM 1581 C C . ASP A 1 201 ? 6.916 -13.938 -17.119 1.00 81.88 201 ASP A C 1
ATOM 1583 O O . ASP A 1 201 ? 7.117 -12.939 -17.810 1.00 81.88 201 ASP A O 1
ATOM 1587 N N . ASP A 1 202 ? 6.316 -15.031 -17.580 1.00 82.56 202 ASP A N 1
ATOM 1588 C CA . ASP A 1 202 ? 5.901 -15.184 -18.974 1.00 82.56 202 ASP A CA 1
ATOM 1589 C C . ASP A 1 202 ? 4.651 -14.342 -19.303 1.00 82.56 202 ASP A C 1
ATOM 1591 O O . ASP A 1 202 ? 4.291 -14.193 -20.471 1.00 82.56 202 ASP A O 1
ATOM 1595 N N . SER A 1 203 ? 3.980 -13.781 -18.289 1.00 85.06 203 SER A N 1
ATOM 1596 C CA . SER A 1 203 ? 2.770 -12.967 -18.463 1.00 85.06 203 SER A CA 1
ATOM 1597 C C . SER A 1 203 ? 3.042 -11.476 -18.697 1.00 85.06 203 SER A C 1
ATOM 1599 O O . SER A 1 203 ? 2.102 -10.729 -18.980 1.00 85.06 203 SER A O 1
ATOM 1601 N N . LEU A 1 204 ? 4.296 -11.027 -18.568 1.00 90.62 204 LEU A N 1
ATOM 1602 C CA . LEU A 1 204 ? 4.671 -9.626 -18.751 1.00 90.62 204 LEU A CA 1
ATOM 1603 C C . LEU A 1 204 ? 4.836 -9.260 -20.230 1.00 90.62 204 LEU A C 1
ATOM 1605 O O . LEU A 1 204 ? 5.408 -9.998 -21.032 1.00 90.62 204 LEU A O 1
ATOM 1609 N N . LEU A 1 205 ? 4.382 -8.059 -20.576 1.00 90.44 205 LEU A N 1
ATOM 1610 C CA . LEU A 1 205 ? 4.744 -7.383 -21.816 1.00 90.44 205 LEU A CA 1
ATOM 1611 C C . LEU A 1 205 ? 6.207 -6.898 -21.760 1.00 90.44 205 LEU A C 1
ATOM 1613 O O . LEU A 1 205 ? 6.775 -6.779 -20.672 1.00 90.44 205 LEU A O 1
ATOM 1617 N N . PRO A 1 206 ? 6.822 -6.542 -22.906 1.00 87.81 206 PRO A N 1
ATOM 1618 C CA . PRO A 1 206 ? 8.210 -6.068 -22.944 1.00 87.81 206 PRO A CA 1
ATOM 1619 C C . PRO A 1 206 ? 8.505 -4.827 -22.087 1.00 87.81 206 PRO A C 1
ATOM 1621 O O . PRO A 1 206 ? 9.651 -4.595 -21.720 1.00 87.81 206 PRO A O 1
ATOM 1624 N N . ASP A 1 207 ? 7.492 -4.018 -21.772 1.00 87.31 207 ASP A N 1
ATOM 1625 C CA . ASP A 1 207 ? 7.606 -2.841 -20.901 1.00 87.31 207 ASP A CA 1
ATOM 1626 C C . ASP A 1 207 ? 7.406 -3.164 -19.404 1.00 87.31 207 ASP A C 1
ATOM 1628 O O . ASP A 1 207 ? 7.385 -2.259 -18.562 1.00 87.31 207 ASP A O 1
ATOM 1632 N N . GLY A 1 208 ? 7.258 -4.449 -19.066 1.00 89.81 208 GLY A N 1
ATOM 1633 C CA . GLY A 1 208 ? 7.021 -4.933 -17.711 1.00 89.81 208 GLY A CA 1
ATOM 1634 C C . GLY A 1 208 ? 5.585 -4.744 -17.221 1.00 89.81 208 GLY A C 1
ATOM 1635 O O . GLY A 1 208 ? 5.358 -4.830 -16.017 1.00 89.81 208 GLY A O 1
ATOM 1636 N N . ARG A 1 209 ? 4.623 -4.447 -18.105 1.00 93.06 209 ARG A N 1
ATOM 1637 C CA . ARG A 1 209 ? 3.193 -4.313 -17.767 1.00 93.06 209 ARG A CA 1
ATOM 1638 C C . ARG A 1 209 ? 2.402 -5.574 -18.102 1.00 93.06 209 ARG A C 1
ATOM 1640 O O . ARG A 1 209 ? 2.910 -6.493 -18.740 1.00 93.06 209 ARG A O 1
ATOM 1647 N N . ARG A 1 210 ? 1.123 -5.591 -17.718 1.00 94.12 210 ARG A N 1
ATOM 1648 C CA . ARG A 1 210 ? 0.134 -6.571 -18.197 1.00 94.12 210 ARG A CA 1
ATOM 1649 C C . ARG A 1 210 ? -1.128 -5.875 -18.690 1.00 94.12 210 ARG A C 1
ATOM 1651 O O . ARG A 1 210 ? -1.441 -4.765 -18.261 1.00 94.12 210 ARG A O 1
ATOM 1658 N N . LEU A 1 211 ? -1.852 -6.532 -19.593 1.00 93.25 211 LEU A N 1
ATOM 1659 C CA . LEU A 1 211 ? -3.131 -6.032 -20.097 1.00 93.25 211 LEU A CA 1
ATOM 1660 C C . LEU A 1 211 ? -4.253 -6.301 -19.082 1.00 93.25 211 LEU A C 1
ATOM 1662 O O . LEU A 1 211 ? -4.285 -7.397 -18.522 1.00 93.25 211 LEU A O 1
ATOM 1666 N N . PRO A 1 212 ? -5.183 -5.357 -18.855 1.00 93.25 212 PRO A N 1
ATOM 1667 C CA . PRO A 1 212 ? -6.363 -5.603 -18.031 1.00 93.25 212 PRO A CA 1
ATOM 1668 C C . PRO A 1 212 ? -7.331 -6.604 -18.699 1.00 93.25 212 PRO A C 1
ATOM 1670 O O . PRO A 1 212 ? -7.296 -6.767 -19.923 1.00 93.25 212 PRO A O 1
ATOM 1673 N N . PRO A 1 213 ? -8.249 -7.221 -17.932 1.00 94.12 213 PRO A N 1
ATOM 1674 C CA . PRO A 1 213 ? -8.395 -7.104 -16.478 1.00 94.12 213 PRO A CA 1
ATOM 1675 C C . PRO A 1 213 ? -7.418 -8.012 -15.717 1.00 94.12 213 PRO A C 1
ATOM 1677 O O . PRO A 1 213 ? -6.869 -8.969 -16.267 1.00 94.12 213 PRO A O 1
ATOM 1680 N N . CYS A 1 214 ? -7.239 -7.741 -14.427 1.00 94.44 214 CYS A N 1
ATOM 1681 C CA . CYS A 1 214 ? -6.585 -8.668 -13.517 1.00 94.44 214 CYS A CA 1
ATOM 1682 C C . CYS A 1 214 ? -7.414 -9.964 -13.407 1.00 94.44 214 CYS A C 1
ATOM 1684 O O . CYS A 1 214 ? -8.604 -9.912 -13.087 1.00 94.44 214 CYS A O 1
ATOM 1686 N N . PRO A 1 215 ? -6.818 -11.150 -13.636 1.00 93.94 215 PRO A N 1
ATOM 1687 C CA . PRO A 1 215 ? -7.548 -12.418 -13.587 1.00 93.94 215 PRO A CA 1
ATOM 1688 C C . PRO A 1 215 ? -7.805 -12.922 -12.157 1.00 93.94 215 PRO A C 1
ATOM 1690 O O . PRO A 1 215 ? -8.488 -13.930 -11.974 1.00 93.94 215 PRO A O 1
ATOM 1693 N N . VAL A 1 216 ? -7.226 -12.278 -11.139 1.00 94.44 216 VAL A N 1
ATOM 1694 C CA . VAL A 1 216 ? -7.317 -12.708 -9.740 1.00 94.44 216 VAL A CA 1
ATOM 1695 C C . VAL A 1 216 ? -8.482 -12.005 -9.051 1.00 94.44 216 VAL A C 1
ATOM 1697 O O . VAL A 1 216 ? -8.566 -10.781 -9.041 1.00 94.44 216 VAL A O 1
ATOM 1700 N N . ALA A 1 217 ? -9.372 -12.787 -8.441 1.00 94.06 217 ALA A N 1
ATOM 1701 C CA . ALA A 1 217 ? -10.508 -12.256 -7.699 1.00 94.06 217 ALA A CA 1
ATOM 1702 C C . ALA A 1 217 ? -10.104 -11.764 -6.289 1.00 94.06 217 ALA A C 1
ATOM 1704 O O . ALA A 1 217 ? -9.264 -12.403 -5.639 1.00 94.06 217 ALA A O 1
ATOM 1705 N N . PRO A 1 218 ? -10.737 -10.689 -5.778 1.00 93.94 218 PRO A N 1
ATOM 1706 C CA . PRO A 1 218 ? -10.635 -10.276 -4.380 1.00 93.94 218 PRO A CA 1
ATOM 1707 C C . PRO A 1 218 ? -10.988 -11.404 -3.407 1.00 93.94 218 PRO A C 1
ATOM 1709 O O . PRO A 1 218 ? -11.853 -12.238 -3.686 1.00 93.94 218 PRO A O 1
ATOM 1712 N N . ARG A 1 219 ? -10.349 -11.415 -2.235 1.00 90.38 219 ARG A N 1
ATOM 1713 C CA . ARG A 1 219 ? -10.695 -12.334 -1.144 1.00 90.38 219 ARG A CA 1
ATOM 1714 C C . ARG A 1 219 ? -11.541 -11.628 -0.106 1.00 90.38 219 ARG A C 1
ATOM 1716 O O . ARG A 1 219 ? -11.293 -10.472 0.216 1.00 90.38 219 ARG A O 1
ATOM 1723 N N . SER A 1 220 ? -12.454 -12.364 0.514 1.00 86.44 220 SER A N 1
ATOM 1724 C CA . SER A 1 220 ? -13.202 -11.838 1.649 1.00 86.44 220 SER A CA 1
ATOM 1725 C C . SER A 1 220 ? -12.286 -11.441 2.810 1.00 86.44 220 SER A C 1
ATOM 1727 O O . SER A 1 220 ? -11.207 -12.010 3.015 1.00 86.44 220 SER A O 1
ATOM 1729 N N . THR A 1 221 ? -12.713 -10.436 3.563 1.00 78.75 221 THR A N 1
ATOM 1730 C CA . THR A 1 221 ? -12.044 -10.007 4.802 1.00 78.75 221 THR A CA 1
ATOM 1731 C C . THR A 1 221 ? -12.158 -11.062 5.903 1.00 78.75 221 THR A C 1
ATOM 1733 O O . THR A 1 221 ? -13.128 -11.822 5.951 1.00 78.75 221 THR A O 1
ATOM 1736 N N . VAL A 1 222 ? -11.167 -11.118 6.802 1.00 71.81 222 VAL A N 1
ATOM 1737 C CA . VAL A 1 222 ? -11.169 -12.063 7.941 1.00 71.81 222 VAL A CA 1
ATOM 1738 C C . VAL A 1 222 ? -11.817 -11.425 9.187 1.00 71.81 222 VAL A C 1
ATOM 1740 O O . VAL A 1 222 ? -11.980 -12.061 10.229 1.00 71.81 222 VAL A O 1
ATOM 1743 N N . GLY A 1 223 ? -12.261 -10.169 9.078 1.00 68.12 223 GLY A N 1
ATOM 1744 C CA . GLY A 1 223 ? -12.979 -9.445 10.122 1.00 68.12 223 GLY A CA 1
ATOM 1745 C C . GLY A 1 223 ? -12.024 -8.693 11.047 1.00 68.12 223 GLY A C 1
ATOM 1746 O O . GLY A 1 223 ? -11.265 -7.844 10.603 1.00 68.12 223 GLY A O 1
ATOM 1747 N N . THR A 1 224 ? -12.083 -8.954 12.354 1.00 65.12 224 THR A N 1
ATOM 1748 C CA . THR A 1 224 ? -11.269 -8.243 13.365 1.00 65.12 224 THR A CA 1
ATOM 1749 C C . THR A 1 224 ? -9.927 -8.915 13.662 1.00 65.12 224 THR A C 1
ATOM 1751 O O . THR A 1 224 ? -9.211 -8.502 14.577 1.00 65.12 224 THR A O 1
ATOM 1754 N N . GLN A 1 225 ? -9.595 -9.979 12.932 1.00 75.19 225 GLN A N 1
ATOM 1755 C CA . GLN A 1 225 ? -8.376 -10.747 13.147 1.00 75.19 225 GLN A CA 1
ATOM 1756 C C . GLN A 1 225 ? -7.197 -10.152 12.387 1.00 75.19 225 GLN A C 1
ATOM 1758 O O . GLN A 1 225 ? -7.351 -9.565 11.319 1.00 75.19 225 GLN A O 1
ATOM 1763 N N . VAL A 1 226 ? -5.998 -10.356 12.935 1.00 84.25 226 VAL A N 1
ATOM 1764 C CA . VAL A 1 226 ? -4.772 -10.103 12.183 1.00 84.25 226 VAL A CA 1
ATOM 1765 C C . VAL A 1 226 ? -4.672 -11.154 11.083 1.00 84.25 226 VAL A C 1
ATOM 1767 O O . VAL A 1 226 ? -4.732 -12.350 11.370 1.00 84.25 226 VAL A O 1
ATOM 1770 N N . SER A 1 227 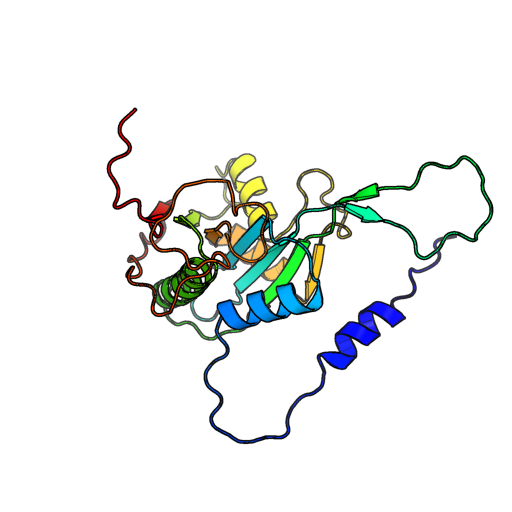? -4.528 -10.720 9.836 1.00 91.19 227 SER A N 1
ATOM 1771 C CA . SER A 1 227 ? -4.440 -11.615 8.684 1.00 91.19 227 SER A CA 1
ATOM 1772 C C . SER A 1 227 ? -3.391 -11.115 7.692 1.00 91.19 227 SER A C 1
ATOM 1774 O O . SER A 1 227 ? -3.112 -9.921 7.615 1.00 91.19 227 SER A O 1
ATOM 1776 N N . CYS A 1 228 ? -2.797 -12.036 6.935 1.00 93.94 228 CYS A N 1
ATOM 1777 C CA . CYS A 1 228 ? -1.911 -11.722 5.820 1.00 93.94 228 CYS A CA 1
ATOM 1778 C C . CYS A 1 228 ? -2.333 -12.581 4.626 1.00 93.94 228 CYS A C 1
ATOM 1780 O O . CYS A 1 228 ? -2.203 -13.806 4.643 1.00 93.94 228 CYS A O 1
ATOM 1782 N N . SER A 1 229 ? -2.878 -11.937 3.600 1.00 93.94 229 SER A N 1
ATOM 1783 C CA . SER A 1 229 ? -3.297 -12.563 2.352 1.00 93.94 229 SER A CA 1
ATOM 1784 C C . SER A 1 229 ? -2.354 -12.154 1.233 1.00 93.94 229 SER A C 1
ATOM 1786 O O . SER A 1 229 ? -2.227 -10.974 0.924 1.00 93.94 229 SER A O 1
ATOM 1788 N N . ARG A 1 230 ? -1.725 -13.135 0.584 1.00 95.62 230 ARG A N 1
ATOM 1789 C CA . ARG A 1 230 ? -0.943 -12.921 -0.637 1.00 95.62 230 ARG A CA 1
ATOM 1790 C C . ARG A 1 230 ? -1.749 -13.346 -1.862 1.00 95.62 230 ARG A C 1
ATOM 1792 O O . ARG A 1 230 ? -2.211 -14.490 -1.938 1.00 95.62 230 ARG A O 1
ATOM 1799 N N . TYR A 1 231 ? -1.884 -12.431 -2.811 1.00 95.00 231 TYR A N 1
ATOM 1800 C CA . TYR A 1 231 ? -2.396 -12.673 -4.153 1.00 95.00 231 TYR A CA 1
ATOM 1801 C C . TYR A 1 231 ? -1.209 -12.890 -5.087 1.00 95.00 231 TYR A C 1
ATOM 1803 O O . TYR A 1 231 ? -0.406 -11.981 -5.276 1.00 95.00 231 TYR A O 1
ATOM 1811 N N . GLN A 1 232 ? -1.087 -14.091 -5.647 1.00 93.69 232 GLN A N 1
ATOM 1812 C CA . GLN A 1 232 ? -0.066 -14.395 -6.646 1.00 93.69 232 GLN A CA 1
ATOM 1813 C C . GLN A 1 232 ? -0.563 -13.935 -8.020 1.00 93.69 232 GLN A C 1
ATOM 1815 O O . GLN A 1 232 ? -1.629 -14.367 -8.456 1.00 93.69 232 GLN A O 1
ATOM 1820 N N . LEU A 1 233 ? 0.199 -13.067 -8.680 1.00 92.38 233 LEU A N 1
ATOM 1821 C CA . LEU A 1 233 ? -0.137 -12.469 -9.973 1.00 92.38 233 LEU A CA 1
ATOM 1822 C C . LEU A 1 233 ? 0.750 -13.024 -11.092 1.00 92.38 233 LEU A C 1
ATOM 1824 O O . LEU A 1 233 ? 0.241 -13.437 -12.129 1.00 92.38 233 LEU A O 1
ATOM 1828 N N . GLY A 1 234 ? 2.066 -13.069 -10.878 1.00 84.00 234 GLY A N 1
ATOM 1829 C CA . GLY A 1 234 ? 3.004 -13.540 -11.898 1.00 84.00 234 GLY A CA 1
ATOM 1830 C C . GLY A 1 234 ? 2.992 -15.055 -12.085 1.00 84.00 234 GLY A C 1
ATOM 1831 O O . GLY A 1 234 ? 2.715 -15.801 -11.135 1.00 84.00 234 GLY A O 1
ATOM 1832 N N . ARG A 1 235 ? 3.305 -15.505 -13.307 1.00 77.94 235 ARG A N 1
ATOM 1833 C CA . ARG A 1 235 ? 3.301 -16.923 -13.702 1.00 77.94 235 ARG A CA 1
ATOM 1834 C C . ARG A 1 235 ? 4.566 -17.280 -14.477 1.00 77.94 235 ARG A C 1
ATOM 1836 O O . ARG A 1 235 ? 5.028 -16.520 -15.320 1.00 77.94 235 ARG A O 1
ATOM 1843 N N . ILE A 1 236 ? 5.090 -18.470 -14.205 1.00 74.00 236 ILE A N 1
ATOM 1844 C CA . ILE A 1 236 ? 6.138 -19.104 -15.005 1.00 74.00 236 ILE A CA 1
ATOM 1845 C C . ILE A 1 236 ? 5.492 -20.344 -15.612 1.00 74.00 236 ILE A C 1
ATOM 1847 O O . ILE A 1 236 ? 5.167 -21.281 -14.883 1.00 74.00 236 ILE A O 1
ATOM 1851 N N . ASP A 1 237 ? 5.271 -20.334 -16.924 1.00 67.31 237 ASP A N 1
ATOM 1852 C CA . ASP A 1 237 ? 4.628 -21.445 -17.633 1.00 67.31 237 ASP A CA 1
ATOM 1853 C C . ASP A 1 237 ? 5.672 -22.373 -18.289 1.00 67.31 237 ASP A C 1
ATOM 1855 O O . ASP A 1 237 ? 5.340 -23.455 -18.782 1.00 67.31 237 ASP A O 1
ATOM 1859 N N . ARG A 1 238 ? 6.956 -21.989 -18.276 1.00 64.12 238 ARG A N 1
ATOM 1860 C CA . ARG A 1 238 ? 8.062 -22.777 -18.836 1.00 64.12 238 ARG A CA 1
ATOM 1861 C C . ARG A 1 238 ? 8.784 -23.604 -17.774 1.00 64.12 238 ARG A C 1
ATOM 1863 O O . ARG A 1 238 ? 9.174 -23.105 -16.722 1.00 64.12 238 ARG A O 1
ATOM 1870 N N . VAL A 1 239 ? 9.027 -24.878 -18.087 1.00 58.25 239 VAL A N 1
ATOM 1871 C CA . VAL A 1 239 ? 9.907 -25.741 -17.288 1.00 58.25 239 VAL A CA 1
ATOM 1872 C C . VAL A 1 239 ? 11.343 -25.243 -17.444 1.00 58.25 239 VAL A C 1
ATOM 1874 O O . VAL A 1 239 ? 11.910 -25.303 -18.534 1.00 58.25 239 VAL A O 1
ATOM 1877 N N . VAL A 1 240 ? 11.933 -24.764 -16.352 1.00 56.88 240 VAL A N 1
ATOM 1878 C CA . VAL A 1 240 ? 13.363 -24.450 -16.284 1.00 56.88 240 VAL A CA 1
ATOM 1879 C C . VAL A 1 240 ? 14.104 -25.769 -16.085 1.00 56.88 240 VAL A C 1
ATOM 1881 O O . VAL A 1 240 ? 14.079 -26.340 -14.997 1.00 56.88 240 VAL A O 1
ATOM 1884 N N . LEU A 1 241 ? 14.713 -26.291 -17.149 1.00 45.62 241 LEU A N 1
ATOM 1885 C CA . LEU A 1 241 ? 15.651 -27.406 -17.036 1.00 45.62 241 LEU A CA 1
ATOM 1886 C C . LEU A 1 241 ? 16.999 -26.830 -16.581 1.00 45.62 241 LEU A C 1
ATOM 1888 O O . LEU A 1 241 ? 17.590 -26.027 -17.304 1.00 45.62 241 LEU A O 1
ATOM 1892 N N . LEU A 1 242 ? 17.418 -27.194 -15.367 1.00 45.31 242 LEU A N 1
ATOM 1893 C CA . LEU A 1 242 ? 18.737 -26.897 -14.797 1.00 45.31 242 LEU A CA 1
ATOM 1894 C C . LEU A 1 242 ? 19.754 -27.969 -15.195 1.00 45.31 242 LEU A C 1
ATOM 1896 O O . LEU A 1 242 ? 19.356 -29.157 -15.240 1.00 45.31 242 LEU A O 1
#

Foldseek 3Di:
DDDDDDCVVVVVVVVVVPPDDDDPDDDDPQFPLNVVVVVCVVVVFAFFKWKWKFFQDFQTKIKIKTQTADWDFPPPPDDPDDPPDDTDTHGAAIEIAIHRDGDDHVLVVVQRLLQNQQQLQWQKKKKKWWAAQQDPPRDPVSVLVLCVSLPADPVCRPDCVNYHYPDPCSVVRSVSCNGGNMMMMMTGGCASHPCVPVDDFPQADPRSGHDDDQPDGGDHDPPNDTDMDMDGRGDDPDDDDD